Protein AF-A0A8J5CR09-F1 (afdb_monomer)

Structure (mmCIF, N/CA/C/O backbone):
data_AF-A0A8J5CR09-F1
#
_entry.id   AF-A0A8J5CR09-F1
#
loop_
_atom_site.group_PDB
_atom_site.id
_atom_site.type_symbol
_atom_site.label_atom_id
_atom_site.label_alt_id
_atom_site.label_comp_id
_atom_site.label_asym_id
_atom_site.label_entity_id
_atom_site.label_seq_id
_atom_site.pdbx_PDB_ins_code
_atom_site.Cartn_x
_atom_site.Cartn_y
_atom_site.Cartn_z
_atom_site.occupancy
_atom_site.B_iso_or_equiv
_atom_site.auth_seq_id
_atom_site.auth_comp_id
_atom_site.auth_asym_id
_atom_site.auth_atom_id
_atom_site.pdbx_PDB_model_num
ATOM 1 N N . MET A 1 1 ? 28.483 -16.531 -89.368 1.00 46.91 1 MET A N 1
ATOM 2 C CA . MET A 1 1 ? 29.499 -15.708 -88.679 1.00 46.91 1 MET A CA 1
ATOM 3 C C . MET A 1 1 ? 28.869 -14.340 -88.544 1.00 46.91 1 MET A C 1
ATOM 5 O O . MET A 1 1 ? 28.617 -13.750 -89.576 1.00 46.91 1 MET A O 1
ATOM 9 N N . GLU A 1 2 ? 28.406 -13.859 -87.399 1.00 41.91 2 GLU A N 1
ATOM 10 C CA . GLU A 1 2 ? 28.747 -14.076 -85.983 1.00 41.91 2 GLU A CA 1
ATOM 11 C C . GLU A 1 2 ? 27.409 -14.015 -85.209 1.00 41.91 2 GLU A C 1
ATOM 13 O O . GLU A 1 2 ? 26.598 -13.129 -85.440 1.00 41.91 2 GLU A O 1
ATOM 18 N N . SER A 1 3 ? 26.932 -15.078 -84.560 1.00 41.84 3 SER A N 1
ATOM 19 C CA . SER A 1 3 ? 27.201 -15.457 -83.165 1.00 41.84 3 SER A CA 1
ATOM 20 C C . SER A 1 3 ? 27.569 -14.308 -82.216 1.00 41.84 3 SER A C 1
ATOM 22 O O . SER A 1 3 ? 28.601 -13.675 -82.381 1.00 41.84 3 SER A O 1
ATOM 24 N N . VAL A 1 4 ? 26.747 -14.166 -81.170 1.00 51.69 4 VAL A N 1
ATOM 25 C CA . VAL A 1 4 ? 27.035 -13.561 -79.856 1.00 51.69 4 VAL A CA 1
ATOM 26 C C . VAL A 1 4 ? 27.604 -12.141 -79.815 1.00 51.69 4 VAL A C 1
ATOM 28 O O . VAL A 1 4 ? 28.794 -11.948 -79.609 1.00 51.69 4 VAL A O 1
ATOM 31 N N . MET A 1 5 ? 26.720 -11.140 -79.759 1.00 51.66 5 MET A N 1
ATOM 32 C CA . MET A 1 5 ? 26.963 -10.008 -78.859 1.00 51.66 5 MET A CA 1
ATOM 33 C C . MET A 1 5 ? 25.654 -9.328 -78.441 1.00 51.66 5 MET A C 1
ATOM 35 O O . MET A 1 5 ? 24.807 -9.014 -79.267 1.00 51.66 5 MET A O 1
ATOM 39 N N . ASN A 1 6 ? 25.518 -9.125 -77.131 1.00 48.75 6 ASN A N 1
ATOM 40 C CA . ASN A 1 6 ? 24.443 -8.435 -76.414 1.00 48.75 6 ASN A CA 1
ATOM 41 C C . ASN A 1 6 ? 23.076 -9.113 -76.278 1.00 48.75 6 ASN A C 1
ATOM 43 O O . ASN A 1 6 ? 22.054 -8.674 -76.798 1.00 48.75 6 ASN A O 1
ATOM 47 N N . LYS A 1 7 ? 23.034 -10.105 -75.382 1.00 50.53 7 LYS A N 1
ATOM 48 C CA . LYS A 1 7 ? 21.843 -10.352 -74.557 1.00 50.53 7 LYS A CA 1
ATOM 49 C C . LYS A 1 7 ? 22.222 -10.639 -73.100 1.00 50.53 7 LYS A C 1
ATOM 51 O O . LYS A 1 7 ? 21.835 -11.657 -72.541 1.00 50.53 7 LYS A O 1
ATOM 56 N N . PHE A 1 8 ? 23.008 -9.737 -72.508 1.00 47.47 8 PHE A N 1
ATOM 57 C CA . PHE A 1 8 ? 23.374 -9.756 -71.085 1.00 47.47 8 PHE A CA 1
ATOM 58 C C . PHE A 1 8 ? 23.242 -8.375 -70.413 1.00 47.47 8 PHE A C 1
ATOM 60 O O . PHE A 1 8 ? 23.971 -8.061 -69.486 1.00 47.47 8 PHE A O 1
ATOM 67 N N . GLU A 1 9 ? 22.262 -7.566 -70.821 1.00 51.50 9 GLU A N 1
ATOM 68 C CA . GLU A 1 9 ? 21.832 -6.374 -70.063 1.00 51.50 9 GLU A CA 1
ATOM 69 C C . GLU A 1 9 ? 20.399 -6.531 -69.550 1.00 51.50 9 GLU A C 1
ATOM 71 O O . GLU A 1 9 ? 19.535 -5.675 -69.694 1.00 51.50 9 GLU A O 1
ATOM 76 N N . HIS A 1 10 ? 20.112 -7.670 -68.928 1.00 51.50 10 HIS A N 1
ATOM 77 C CA . HIS A 1 10 ? 18.947 -7.770 -68.065 1.00 51.50 10 HIS A CA 1
ATOM 78 C C . HIS A 1 10 ? 19.328 -8.523 -66.803 1.00 51.50 10 HIS A C 1
ATOM 80 O O . HIS A 1 10 ? 19.404 -9.752 -66.820 1.00 51.50 10 HIS A O 1
ATOM 86 N N . ARG A 1 11 ? 19.476 -7.741 -65.718 1.00 50.91 11 ARG A N 1
ATOM 87 C CA . ARG A 1 11 ? 19.157 -8.067 -64.309 1.00 50.91 11 ARG A CA 1
ATOM 88 C C . ARG A 1 11 ? 20.295 -7.802 -63.304 1.00 50.91 11 ARG A C 1
ATOM 90 O O . ARG A 1 11 ? 20.520 -8.620 -62.421 1.00 50.91 11 ARG A O 1
ATOM 97 N N . LEU A 1 12 ? 20.953 -6.639 -63.387 1.00 54.25 12 LEU A N 1
ATOM 98 C CA . LEU A 1 12 ? 21.854 -6.128 -62.333 1.00 54.25 12 LEU A CA 1
ATOM 99 C C . LEU A 1 12 ? 21.623 -4.640 -61.978 1.00 54.25 12 LEU A C 1
ATOM 101 O O . LEU A 1 12 ? 22.525 -3.981 -61.489 1.00 54.25 12 LEU A O 1
ATOM 105 N N . GLU A 1 13 ? 20.407 -4.114 -62.150 1.00 50.19 13 GLU A N 1
ATOM 106 C CA . GLU A 1 13 ? 20.033 -2.748 -61.714 1.00 50.19 13 GLU A CA 1
ATOM 107 C C . GLU A 1 13 ? 18.845 -2.766 -60.741 1.00 50.19 13 GLU A C 1
ATOM 109 O O . GLU A 1 13 ? 17.884 -2.013 -60.859 1.00 50.19 13 GLU A O 1
ATOM 114 N N . LYS A 1 14 ? 18.844 -3.712 -59.796 1.00 54.53 14 LYS A N 1
ATOM 115 C CA . LYS A 1 14 ? 17.859 -3.710 -58.700 1.00 54.53 14 LYS A CA 1
ATOM 116 C C . LYS A 1 14 ? 18.403 -4.254 -57.385 1.00 54.53 14 LYS A C 1
ATOM 118 O O . LYS A 1 14 ? 17.672 -4.827 -56.585 1.00 54.53 14 LYS A O 1
ATOM 123 N N . CYS A 1 15 ? 19.691 -4.026 -57.164 1.00 52.34 15 CYS A N 1
ATOM 124 C CA . CYS A 1 15 ? 20.274 -4.023 -55.832 1.00 52.34 15 CYS A CA 1
ATOM 125 C C . CYS A 1 15 ? 20.723 -2.598 -55.493 1.00 52.34 15 CYS A C 1
ATOM 127 O O . CYS A 1 15 ? 21.811 -2.411 -54.960 1.00 52.34 15 CYS A O 1
ATOM 129 N N . ASP A 1 16 ? 19.875 -1.598 -55.756 1.00 52.25 16 ASP A N 1
ATOM 130 C CA . ASP A 1 16 ? 19.875 -0.390 -54.931 1.00 52.25 16 ASP A CA 1
ATOM 131 C C . ASP A 1 16 ? 19.401 -0.814 -53.540 1.00 52.25 16 ASP A C 1
ATOM 133 O O . ASP A 1 16 ? 18.260 -0.599 -53.128 1.00 52.25 16 ASP A O 1
ATOM 137 N N . VAL A 1 17 ? 20.287 -1.498 -52.817 1.00 57.81 17 VAL A N 1
ATOM 138 C CA . VAL A 1 17 ? 20.200 -1.646 -51.375 1.00 57.81 17 VAL A CA 1
ATOM 139 C C . VAL A 1 17 ? 20.512 -0.257 -50.835 1.00 57.81 17 VAL A C 1
ATOM 141 O O . VAL A 1 17 ? 21.603 0.021 -50.345 1.00 57.81 17 VAL A O 1
ATOM 144 N N . LEU A 1 18 ? 19.551 0.656 -50.985 1.00 57.34 18 LEU A N 1
ATOM 145 C CA . LEU A 1 18 ? 19.474 1.838 -50.158 1.00 57.34 18 LEU A CA 1
ATOM 146 C C . LEU A 1 18 ? 19.271 1.280 -48.756 1.00 57.34 18 LEU A C 1
ATOM 148 O O . LEU A 1 18 ? 18.148 0.947 -48.379 1.00 57.34 18 LEU A O 1
ATOM 152 N N . PHE A 1 19 ? 20.373 1.061 -48.034 1.00 57.41 19 PHE A N 1
ATOM 153 C CA . PHE A 1 19 ? 20.324 0.701 -46.628 1.00 57.41 19 PHE A CA 1
ATOM 154 C C . PHE A 1 19 ? 19.388 1.721 -45.980 1.00 57.41 19 PHE A C 1
ATOM 156 O O . PHE A 1 19 ? 19.705 2.915 -46.011 1.00 57.41 19 PHE A O 1
ATOM 163 N N . PRO A 1 20 ? 18.197 1.310 -45.502 1.00 68.12 20 PRO A N 1
ATOM 164 C CA . PRO A 1 20 ? 17.277 2.261 -44.917 1.00 68.12 20 PRO A CA 1
ATOM 165 C C . PRO A 1 20 ? 18.024 2.942 -43.780 1.00 68.12 20 PRO A C 1
ATOM 167 O O . PRO A 1 20 ? 18.641 2.263 -42.954 1.00 68.12 20 PRO A O 1
ATOM 170 N N . ALA A 1 21 ? 18.021 4.276 -43.790 1.00 79.94 21 ALA A N 1
ATOM 171 C CA . ALA A 1 21 ? 18.702 5.061 -42.773 1.00 79.94 21 ALA A CA 1
ATOM 172 C C . ALA A 1 21 ? 18.337 4.524 -41.382 1.00 79.94 21 ALA A C 1
ATOM 174 O O . ALA A 1 21 ? 17.181 4.168 -41.131 1.00 79.94 21 ALA A O 1
ATOM 175 N N . CYS A 1 22 ? 19.324 4.425 -40.491 1.00 89.06 22 CYS A N 1
ATOM 176 C CA . CYS A 1 22 ? 19.108 3.924 -39.141 1.00 89.06 22 CYS A CA 1
ATOM 177 C C . CYS A 1 22 ? 18.028 4.766 -38.447 1.00 89.06 22 CYS A C 1
ATOM 179 O O . CYS A 1 22 ? 18.185 5.967 -38.255 1.00 89.06 22 CYS A O 1
ATOM 181 N N . GLN A 1 23 ? 16.921 4.130 -38.067 1.00 93.31 23 GLN A N 1
ATOM 182 C CA . GLN A 1 23 ? 15.802 4.789 -37.387 1.00 93.31 23 GLN A CA 1
ATOM 183 C C . GLN A 1 23 ? 15.948 4.677 -35.865 1.00 93.31 23 GLN A C 1
ATOM 185 O O . GLN A 1 23 ? 14.991 4.323 -35.179 1.00 93.31 23 GLN A O 1
ATOM 190 N N . CYS A 1 24 ? 17.150 4.900 -35.343 1.00 95.62 24 CYS A N 1
ATOM 191 C CA . CYS A 1 24 ? 17.406 4.833 -33.908 1.00 95.62 24 CYS A CA 1
ATOM 192 C C . CYS A 1 24 ? 16.610 5.919 -33.179 1.00 95.62 24 CYS A C 1
ATOM 194 O O . CYS A 1 24 ? 16.605 7.077 -33.598 1.00 95.62 24 CYS A O 1
ATOM 196 N N . ASP A 1 25 ? 15.925 5.547 -32.104 1.00 97.00 25 ASP A N 1
ATOM 197 C CA . ASP A 1 25 ? 15.214 6.484 -31.248 1.00 97.00 25 ASP A CA 1
ATOM 198 C C . ASP A 1 25 ? 16.229 7.327 -30.463 1.00 97.00 25 ASP A C 1
ATOM 200 O O . ASP A 1 25 ? 17.093 6.778 -29.780 1.00 97.00 25 ASP A O 1
ATOM 204 N N . GLY A 1 26 ? 16.163 8.655 -30.571 1.00 95.94 26 GLY A N 1
ATOM 205 C CA . GLY A 1 26 ? 17.138 9.549 -29.933 1.00 95.94 26 GLY A CA 1
ATOM 206 C C . GLY A 1 26 ? 17.048 9.581 -28.403 1.00 95.94 26 GLY A C 1
ATOM 207 O O . GLY A 1 26 ? 18.021 9.927 -27.731 1.00 95.94 26 GLY A O 1
ATOM 208 N N . THR A 1 27 ? 15.904 9.199 -27.834 1.00 97.00 27 THR A N 1
ATOM 209 C CA . THR A 1 27 ? 15.723 9.097 -26.387 1.00 97.00 27 THR A CA 1
ATOM 210 C C . THR A 1 27 ? 16.368 7.819 -25.869 1.00 97.00 27 THR A C 1
ATOM 212 O O . THR A 1 27 ? 17.142 7.890 -24.913 1.00 97.00 27 THR A O 1
ATOM 215 N N . GLY A 1 28 ? 16.117 6.680 -26.516 1.00 96.81 28 GLY A N 1
ATOM 216 C CA . GLY A 1 28 ? 16.578 5.370 -26.052 1.00 96.81 28 GLY A CA 1
ATOM 217 C C . GLY A 1 28 ? 17.916 4.884 -26.619 1.00 96.81 28 GLY A C 1
ATOM 218 O O . GLY A 1 28 ? 18.511 3.968 -26.053 1.00 96.81 28 GLY A O 1
ATOM 219 N N . SER A 1 29 ? 18.429 5.488 -27.692 1.00 97.44 29 SER A N 1
ATOM 220 C CA . SER A 1 29 ? 19.711 5.117 -28.316 1.00 97.44 29 SER A CA 1
ATOM 221 C C . SER A 1 29 ? 20.848 6.035 -27.876 1.00 97.44 29 SER A C 1
ATOM 223 O O . SER A 1 29 ? 20.655 7.220 -27.610 1.00 97.44 29 SER A O 1
ATOM 225 N N . ARG A 1 30 ? 22.070 5.502 -27.835 1.00 96.31 30 ARG A N 1
ATOM 226 C CA . ARG A 1 30 ? 23.302 6.261 -27.563 1.00 96.31 30 ARG A CA 1
ATOM 227 C C . ARG A 1 30 ? 23.801 7.045 -28.773 1.00 96.31 30 ARG A C 1
ATOM 229 O O . ARG A 1 30 ? 24.481 8.053 -28.614 1.00 96.31 30 ARG A O 1
ATOM 236 N N . SER A 1 31 ? 23.473 6.581 -29.975 1.00 94.50 31 SER A N 1
ATOM 237 C CA . SER A 1 31 ? 23.788 7.254 -31.233 1.00 94.50 31 SER A CA 1
ATOM 238 C C . SER A 1 31 ? 22.725 6.950 -32.289 1.00 94.50 31 SER A C 1
ATOM 240 O O . SER A 1 31 ? 21.905 6.048 -32.120 1.00 94.50 31 SER A O 1
ATOM 242 N N . SER A 1 32 ? 22.755 7.685 -33.400 1.00 92.62 32 SER A N 1
ATOM 243 C CA . SER A 1 32 ? 21.934 7.407 -34.584 1.00 92.62 32 SER A CA 1
ATOM 244 C C . SER A 1 32 ? 22.556 6.366 -35.524 1.00 92.62 32 SER A C 1
ATOM 246 O O . SER A 1 32 ? 22.027 6.130 -36.608 1.00 92.62 32 SER A O 1
ATOM 248 N N . ILE A 1 33 ? 23.694 5.773 -35.150 1.00 92.50 33 ILE A N 1
ATOM 249 C CA . ILE A 1 33 ? 24.404 4.769 -35.944 1.00 92.50 33 ILE A CA 1
ATOM 250 C C . ILE A 1 33 ? 23.917 3.386 -35.511 1.00 92.50 33 ILE A C 1
ATOM 252 O O . ILE A 1 33 ? 23.832 3.084 -34.321 1.00 92.50 33 ILE A O 1
ATOM 256 N N . CYS A 1 34 ? 23.606 2.536 -36.484 1.00 93.00 34 CYS A N 1
ATOM 257 C CA . CYS A 1 34 ? 23.201 1.156 -36.264 1.00 93.00 34 CYS A CA 1
ATOM 258 C C . CYS A 1 34 ? 24.190 0.184 -36.914 1.00 93.00 34 CYS A C 1
ATOM 260 O O . CYS A 1 34 ? 24.892 0.530 -37.865 1.00 93.00 34 CYS A O 1
ATOM 262 N N . SER A 1 35 ? 24.252 -1.036 -36.381 1.00 92.81 35 SER A N 1
ATOM 263 C CA . SER A 1 35 ? 25.087 -2.116 -36.907 1.00 92.81 35 SER A CA 1
ATOM 264 C C . SER A 1 35 ? 24.810 -2.345 -38.393 1.00 92.81 35 SER A C 1
ATOM 266 O O . SER A 1 35 ? 23.656 -2.518 -38.793 1.00 92.81 35 SER A O 1
ATOM 268 N N . SER A 1 36 ? 25.872 -2.422 -39.198 1.00 86.69 36 SER A N 1
ATOM 269 C CA . SER A 1 36 ? 25.782 -2.757 -40.626 1.00 86.69 36 SER A CA 1
ATOM 270 C C . SER A 1 36 ? 25.169 -4.141 -40.859 1.00 86.69 36 SER A C 1
ATOM 272 O O . SER A 1 36 ? 24.528 -4.375 -41.882 1.00 86.69 36 SER A O 1
ATOM 274 N N . LEU A 1 37 ? 25.304 -5.041 -39.881 1.00 84.12 37 LEU A N 1
ATOM 275 C CA . LEU A 1 37 ? 24.640 -6.336 -39.852 1.00 84.12 37 LEU A CA 1
ATOM 276 C C . LEU A 1 37 ? 23.375 -6.252 -38.985 1.00 84.12 37 LEU A C 1
ATOM 278 O O . LEU A 1 37 ? 23.450 -6.026 -37.777 1.00 84.12 37 LEU A O 1
ATOM 282 N N . GLY A 1 38 ? 22.204 -6.419 -39.602 1.00 84.88 38 GLY A N 1
ATOM 283 C CA . GLY A 1 38 ? 20.906 -6.472 -38.912 1.00 84.88 38 GLY A CA 1
ATOM 284 C C . GLY A 1 38 ? 20.307 -5.121 -38.493 1.00 84.88 38 GLY A C 1
ATOM 285 O O . GLY A 1 38 ? 19.141 -5.077 -38.104 1.00 84.88 38 GLY A O 1
ATOM 286 N N . GLY A 1 39 ? 21.046 -4.009 -38.602 1.00 90.38 39 GLY A N 1
ATOM 287 C CA . GLY A 1 39 ? 20.508 -2.665 -38.369 1.00 90.38 39 GLY A CA 1
ATOM 288 C C . GLY A 1 39 ? 20.118 -2.381 -36.917 1.00 90.38 39 GLY A C 1
ATOM 289 O O . GLY A 1 39 ? 19.177 -1.618 -36.697 1.00 90.38 39 GLY A O 1
ATOM 290 N N . GLN A 1 40 ? 20.783 -3.020 -35.948 1.00 95.12 40 GLN A N 1
ATOM 291 C CA . GLN A 1 40 ? 20.567 -2.830 -34.508 1.00 95.12 40 GLN A CA 1
ATOM 292 C C . GLN A 1 40 ? 21.230 -1.536 -34.021 1.00 95.12 40 GLN A C 1
ATOM 294 O O . GLN A 1 40 ? 22.423 -1.335 -34.246 1.00 95.12 40 GLN A O 1
ATOM 299 N N . CYS A 1 41 ? 20.470 -0.679 -33.345 1.00 96.25 41 CYS A N 1
ATOM 300 C CA . CYS A 1 41 ? 20.976 0.532 -32.698 1.00 96.25 41 CYS A CA 1
ATOM 301 C C . CYS A 1 41 ? 21.666 0.215 -31.358 1.00 96.25 41 CYS A C 1
ATOM 303 O O . CYS A 1 41 ? 21.314 -0.762 -30.690 1.00 96.25 41 CYS A O 1
ATOM 305 N N . ASP A 1 42 ? 22.636 1.045 -30.961 1.00 96.44 42 ASP A N 1
ATOM 306 C CA . ASP A 1 42 ? 23.271 0.963 -29.638 1.00 96.44 42 ASP A CA 1
ATOM 307 C C . ASP A 1 42 ? 22.336 1.552 -28.573 1.00 96.44 42 ASP A C 1
ATOM 309 O O . ASP A 1 42 ? 22.163 2.773 -28.484 1.00 96.44 42 ASP A O 1
ATOM 313 N N . CYS A 1 43 ? 21.684 0.682 -27.804 1.00 97.81 43 CYS A N 1
ATOM 314 C CA . CYS A 1 43 ? 20.661 1.075 -26.843 1.00 97.81 43 CYS A CA 1
ATOM 315 C C . CYS A 1 43 ? 21.256 1.524 -25.508 1.00 97.81 43 CYS A C 1
ATOM 317 O O . CYS A 1 43 ? 22.284 1.030 -25.043 1.00 97.81 43 CYS A O 1
ATOM 319 N N . LYS A 1 44 ? 20.575 2.470 -24.858 1.00 97.94 44 LYS A N 1
ATOM 320 C CA . LYS A 1 44 ? 20.862 2.872 -23.480 1.00 97.94 44 LYS A CA 1
ATOM 321 C C . LYS A 1 44 ? 20.488 1.764 -22.494 1.00 97.94 44 LYS A C 1
ATOM 323 O O . LYS A 1 44 ? 19.885 0.751 -22.847 1.00 97.94 44 LYS A O 1
ATOM 328 N N . LEU A 1 45 ? 20.864 1.970 -21.232 1.00 98.06 45 LEU A N 1
ATOM 329 C CA . LEU A 1 45 ? 20.650 0.998 -20.167 1.00 98.06 45 LEU A CA 1
ATOM 330 C C . LEU A 1 45 ? 19.173 0.589 -20.090 1.00 98.06 45 LEU A C 1
ATOM 332 O O . LEU A 1 45 ? 18.290 1.443 -20.021 1.00 98.06 45 LEU A O 1
ATOM 336 N N . ASN A 1 46 ? 18.926 -0.724 -20.078 1.00 97.94 46 ASN A N 1
ATOM 337 C CA . ASN A 1 46 ? 17.591 -1.320 -19.986 1.00 97.94 46 ASN A CA 1
ATOM 338 C C . ASN A 1 46 ? 16.625 -0.949 -21.130 1.00 97.94 46 ASN A C 1
ATOM 340 O O . ASN A 1 46 ? 15.422 -1.161 -21.003 1.00 97.94 46 ASN A O 1
ATOM 344 N N . VAL A 1 47 ? 17.125 -0.422 -22.246 1.00 98.12 47 VAL A N 1
ATOM 345 C CA . VAL A 1 47 ? 16.340 -0.164 -23.458 1.00 98.12 47 VAL A CA 1
ATOM 346 C C . VAL A 1 47 ? 16.613 -1.272 -24.469 1.00 98.12 47 VAL A C 1
ATOM 348 O O . VAL A 1 47 ? 17.752 -1.709 -24.629 1.00 98.12 47 VAL A O 1
ATOM 351 N N . VAL A 1 48 ? 15.573 -1.740 -25.154 1.00 97.12 48 VAL A N 1
ATOM 352 C CA . VAL A 1 48 ? 15.657 -2.814 -26.151 1.00 97.12 48 VAL A CA 1
ATOM 353 C C . VAL A 1 48 ? 14.863 -2.466 -27.409 1.00 97.12 48 VAL A C 1
ATOM 355 O O . VAL A 1 48 ? 14.254 -1.403 -27.525 1.00 97.12 48 VAL A O 1
ATOM 358 N N . GLY A 1 49 ? 14.907 -3.377 -28.380 1.00 95.88 49 GLY A N 1
ATOM 359 C CA . GLY A 1 49 ? 14.337 -3.193 -29.706 1.00 95.88 49 GLY A CA 1
ATOM 360 C C . GLY A 1 49 ? 15.399 -2.780 -30.717 1.00 95.88 49 GLY A C 1
ATOM 361 O O . GLY A 1 49 ? 16.435 -2.207 -30.378 1.00 95.88 49 GLY A O 1
ATOM 362 N N . ARG A 1 50 ? 15.132 -3.050 -31.998 1.00 95.12 50 ARG A N 1
ATOM 363 C CA . ARG A 1 50 ? 16.065 -2.715 -33.085 1.00 95.12 50 ARG A CA 1
ATOM 364 C C . ARG A 1 50 ? 16.382 -1.219 -33.136 1.00 95.12 50 ARG A C 1
ATOM 366 O O . ARG A 1 50 ? 17.486 -0.833 -33.508 1.00 95.12 50 ARG A O 1
ATOM 373 N N . ARG A 1 51 ? 15.397 -0.402 -32.757 1.00 96.25 51 ARG A N 1
ATOM 374 C CA . ARG A 1 51 ? 15.435 1.063 -32.745 1.00 96.25 51 ARG A CA 1
ATOM 375 C C . ARG A 1 51 ? 15.661 1.654 -31.350 1.00 96.25 51 ARG A C 1
ATOM 377 O O . ARG A 1 51 ? 15.708 2.871 -31.248 1.00 96.25 51 ARG A O 1
ATOM 384 N N . CYS A 1 52 ? 15.799 0.825 -30.312 1.00 97.50 52 CYS A N 1
ATOM 385 C CA . CYS A 1 52 ? 15.878 1.253 -28.911 1.00 97.50 52 CYS A CA 1
ATOM 386 C C . CYS A 1 52 ? 14.683 2.117 -28.474 1.00 97.50 52 CYS A C 1
ATOM 388 O O . CYS A 1 52 ? 14.852 3.186 -27.898 1.00 97.50 52 CYS A O 1
ATOM 390 N N . ASP A 1 53 ? 13.475 1.669 -28.797 1.00 96.56 53 ASP A N 1
ATOM 391 C CA . ASP A 1 53 ? 12.227 2.428 -28.683 1.00 96.56 53 ASP A CA 1
ATOM 392 C C . ASP A 1 53 ? 11.355 2.018 -27.484 1.00 96.56 53 ASP A C 1
ATOM 394 O O . ASP A 1 53 ? 10.290 2.593 -27.272 1.00 96.56 53 ASP A O 1
ATOM 398 N N . HIS A 1 54 ? 11.780 1.031 -26.689 1.00 97.06 54 HIS A N 1
ATOM 399 C CA . HIS A 1 54 ? 11.030 0.585 -25.516 1.00 97.06 54 HIS A CA 1
ATOM 400 C C . HIS A 1 54 ? 11.916 -0.067 -24.451 1.00 97.06 54 HIS A C 1
ATOM 402 O O . HIS A 1 54 ? 13.062 -0.451 -24.688 1.00 97.06 54 HIS A O 1
ATOM 408 N N . CYS A 1 55 ? 11.370 -0.190 -23.245 1.00 98.12 55 CYS A N 1
ATOM 409 C CA . CYS A 1 55 ? 12.064 -0.791 -22.115 1.00 98.12 55 CYS A CA 1
ATOM 410 C C . CYS A 1 55 ? 12.178 -2.315 -22.237 1.00 98.12 55 CYS A C 1
ATOM 412 O O . CYS A 1 55 ? 11.268 -2.994 -22.720 1.00 98.12 55 CYS A O 1
ATOM 414 N N . ALA A 1 56 ? 13.286 -2.859 -21.731 1.00 97.94 56 ALA A N 1
ATOM 415 C CA . ALA A 1 56 ? 13.462 -4.291 -21.535 1.00 97.94 56 ALA A CA 1
ATOM 416 C C . ALA A 1 56 ? 12.372 -4.845 -20.597 1.00 97.94 56 ALA A C 1
ATOM 418 O O . ALA A 1 56 ? 11.925 -4.133 -19.688 1.00 97.94 56 ALA A O 1
ATOM 419 N N . PRO A 1 57 ? 11.966 -6.119 -20.739 1.00 96.81 57 PRO A N 1
ATOM 420 C CA . PRO A 1 57 ? 11.085 -6.756 -19.766 1.00 96.81 57 PRO A CA 1
ATOM 421 C C . PRO A 1 57 ? 11.646 -6.645 -18.337 1.00 96.81 57 PRO A C 1
ATOM 423 O O . PRO A 1 57 ? 12.832 -6.870 -18.112 1.00 96.81 57 PRO A O 1
ATOM 426 N N . GLY A 1 58 ? 10.795 -6.285 -17.372 1.00 97.38 58 GLY A N 1
ATOM 427 C CA . GLY A 1 58 ? 11.213 -6.044 -15.983 1.00 97.38 58 GLY A CA 1
ATOM 428 C C . GLY A 1 58 ? 11.809 -4.652 -15.731 1.00 97.38 58 GLY A C 1
ATOM 429 O O . GLY A 1 58 ? 12.413 -4.414 -14.680 1.00 97.38 58 GLY A O 1
ATOM 430 N N . THR A 1 59 ? 11.629 -3.722 -16.674 1.00 98.38 59 THR A N 1
ATOM 431 C CA . THR A 1 59 ? 12.064 -2.324 -16.562 1.00 98.38 59 THR A CA 1
ATOM 432 C C . THR A 1 59 ? 10.985 -1.366 -17.089 1.00 98.38 59 THR A C 1
ATOM 434 O O . THR A 1 59 ? 10.109 -1.773 -17.852 1.00 98.38 59 THR A O 1
ATOM 437 N N . TYR A 1 60 ? 11.007 -0.107 -16.649 1.00 98.31 60 TYR A N 1
ATOM 438 C CA . TYR A 1 60 ? 9.965 0.890 -16.905 1.00 98.31 60 TYR A CA 1
ATOM 439 C C . TYR A 1 60 ? 10.521 2.320 -16.971 1.00 98.31 60 TYR A C 1
ATOM 441 O O . TYR A 1 60 ? 11.671 2.575 -16.607 1.00 98.31 60 TYR A O 1
ATOM 449 N N . GLY A 1 61 ? 9.679 3.266 -17.390 1.00 97.38 61 GLY A N 1
ATOM 450 C CA . GLY A 1 61 ? 9.984 4.694 -17.375 1.00 97.38 61 GLY A CA 1
ATOM 451 C C . GLY A 1 61 ? 10.986 5.088 -18.456 1.00 97.38 61 GLY A C 1
ATOM 452 O O . GLY A 1 61 ? 12.037 5.639 -18.137 1.00 97.38 61 GLY A O 1
ATOM 453 N N . PHE A 1 62 ? 10.659 4.782 -19.716 1.00 98.00 62 PHE A N 1
ATOM 454 C CA . PHE A 1 62 ? 11.476 5.121 -20.882 1.00 98.00 62 PHE A CA 1
ATOM 455 C C . PHE A 1 62 ? 11.830 6.614 -20.902 1.00 98.00 62 PHE A C 1
ATOM 457 O O . PHE A 1 62 ? 10.947 7.473 -20.906 1.00 98.00 62 PHE A O 1
ATOM 464 N N . GLY A 1 63 ? 13.126 6.923 -20.907 1.00 96.25 63 GLY A N 1
ATOM 465 C CA . GLY A 1 63 ? 13.613 8.294 -20.846 1.00 96.25 63 GLY A CA 1
ATOM 466 C C . GLY A 1 63 ? 15.060 8.445 -21.319 1.00 96.25 63 GLY A C 1
ATOM 467 O O . GLY A 1 63 ? 15.685 7.478 -21.758 1.00 96.25 63 GLY A O 1
ATOM 468 N N . PRO A 1 64 ? 15.623 9.664 -21.232 1.00 95.44 64 PRO A N 1
ATOM 469 C CA . PRO A 1 64 ? 16.952 9.971 -21.764 1.00 95.44 64 PRO A CA 1
ATOM 470 C C . PRO A 1 64 ? 18.090 9.211 -21.069 1.00 95.44 64 PRO A C 1
ATOM 472 O O . PRO A 1 64 ? 19.138 9.029 -21.681 1.00 95.44 64 PRO A O 1
ATOM 475 N N . GLU A 1 65 ? 17.881 8.724 -19.847 1.00 95.44 65 GLU A N 1
ATOM 476 C CA . GLU A 1 65 ? 18.843 7.895 -19.102 1.00 95.44 65 GLU A CA 1
ATOM 477 C C . GLU A 1 65 ? 18.644 6.382 -19.338 1.00 95.44 65 GLU A C 1
ATOM 479 O O . GLU A 1 65 ? 19.323 5.554 -18.732 1.00 95.44 65 GLU A O 1
ATOM 484 N N . GLY A 1 66 ? 17.715 6.001 -20.221 1.00 96.69 66 GLY A N 1
ATOM 485 C CA . GLY A 1 66 ? 17.278 4.621 -20.420 1.00 96.69 66 GLY A CA 1
ATOM 486 C C . GLY A 1 66 ? 16.047 4.272 -19.580 1.00 96.69 66 GLY A C 1
ATOM 487 O O . GLY A 1 66 ? 15.188 5.125 -19.358 1.00 96.69 66 GLY A O 1
ATOM 488 N N . CYS A 1 67 ? 15.952 3.019 -19.129 1.00 98.25 67 CYS A N 1
ATOM 489 C CA . CYS A 1 67 ? 14.841 2.528 -18.304 1.00 98.25 67 CYS A CA 1
ATOM 490 C C . CYS A 1 67 ? 15.293 2.118 -16.894 1.00 98.25 67 CYS A C 1
ATOM 492 O O . CYS A 1 67 ? 16.425 1.683 -16.665 1.00 98.25 67 CYS A O 1
ATOM 494 N N . LYS A 1 68 ? 14.381 2.223 -15.925 1.00 97.88 68 LYS A N 1
ATOM 495 C CA . LYS A 1 68 ? 14.593 1.844 -14.520 1.00 97.88 68 LYS A CA 1
ATOM 496 C C . LYS A 1 68 ? 14.107 0.422 -14.271 1.00 97.88 68 LYS A C 1
ATOM 498 O O . LYS A 1 68 ? 13.107 0.003 -14.839 1.00 97.88 68 LYS A O 1
ATOM 503 N N . VAL A 1 69 ? 14.773 -0.323 -13.395 1.00 98.06 69 VAL A N 1
ATOM 504 C CA . VAL A 1 69 ? 14.321 -1.670 -13.001 1.00 98.06 69 VAL A CA 1
ATOM 505 C C . VAL A 1 69 ? 13.007 -1.606 -12.218 1.00 98.06 69 VAL A C 1
ATOM 507 O O . VAL A 1 69 ? 12.835 -0.716 -11.386 1.00 98.06 69 VAL A O 1
ATOM 510 N N . CYS A 1 70 ? 12.090 -2.552 -12.448 1.00 98.00 70 CYS A N 1
ATOM 511 C CA . CYS A 1 70 ? 10.812 -2.607 -11.727 1.00 98.00 70 CYS A CA 1
ATOM 512 C C . CYS A 1 70 ? 11.033 -2.712 -10.209 1.00 98.00 70 CYS A C 1
ATOM 514 O O . CYS A 1 70 ? 10.560 -1.862 -9.447 1.00 98.00 70 CYS A O 1
ATOM 516 N N . GLY A 1 71 ? 11.814 -3.717 -9.792 1.00 97.56 71 GLY A N 1
ATOM 517 C CA . GLY A 1 71 ? 12.106 -4.001 -8.388 1.00 97.56 71 GLY A CA 1
ATOM 518 C C . GLY A 1 71 ? 10.888 -4.530 -7.636 1.00 97.56 71 GLY A C 1
ATOM 519 O O . GLY A 1 71 ? 10.634 -4.088 -6.521 1.00 97.56 71 GLY A O 1
ATOM 520 N N . CYS A 1 72 ? 10.102 -5.411 -8.258 1.00 98.38 72 CYS A N 1
ATOM 521 C CA . CYS A 1 72 ? 8.939 -6.009 -7.613 1.00 98.38 72 CYS A CA 1
ATOM 522 C C . CYS A 1 72 ? 9.373 -6.949 -6.482 1.00 98.38 72 CYS A C 1
ATOM 524 O O . CYS A 1 72 ? 10.347 -7.693 -6.610 1.00 98.38 72 CYS A O 1
ATOM 526 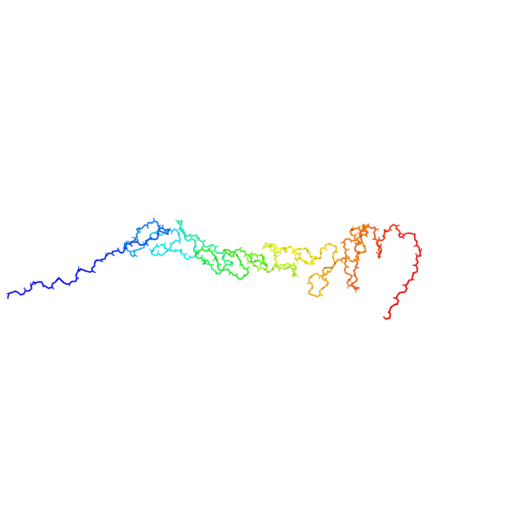N N . SER A 1 73 ? 8.627 -6.939 -5.380 1.00 98.06 73 SER A N 1
ATOM 527 C CA . SER A 1 73 ? 8.855 -7.804 -4.229 1.00 98.06 73 SER A CA 1
ATOM 528 C C . SER A 1 73 ? 8.719 -9.280 -4.620 1.00 98.06 73 SER A C 1
ATOM 530 O O . SER A 1 73 ? 7.661 -9.671 -5.117 1.00 98.06 73 SER A O 1
ATOM 532 N N . PRO A 1 74 ? 9.718 -10.138 -4.347 1.00 97.19 74 PRO A N 1
ATOM 533 C CA . PRO A 1 74 ? 9.653 -11.554 -4.716 1.00 97.19 74 PRO A CA 1
ATOM 534 C C . PRO A 1 74 ? 8.573 -12.324 -3.943 1.00 97.19 74 PRO A C 1
ATOM 536 O O . PRO A 1 74 ? 8.084 -13.346 -4.418 1.00 97.19 74 PRO A O 1
ATOM 539 N N . VAL A 1 75 ? 8.195 -11.837 -2.756 1.00 97.06 75 VAL A N 1
ATOM 540 C CA . VAL A 1 75 ? 7.167 -12.454 -1.902 1.00 97.06 75 VAL A CA 1
ATOM 541 C C . VAL A 1 75 ? 5.798 -11.804 -2.071 1.00 97.06 75 VAL A C 1
ATOM 543 O O . VAL A 1 75 ? 4.787 -12.468 -1.873 1.00 97.06 75 VAL A O 1
ATOM 546 N N . GLY A 1 76 ? 5.748 -10.526 -2.457 1.00 96.88 76 GLY A N 1
ATOM 547 C CA . GLY A 1 76 ? 4.500 -9.773 -2.556 1.00 96.88 76 GLY A CA 1
ATOM 548 C C . GLY A 1 76 ? 3.976 -9.565 -3.976 1.00 96.88 76 GLY A C 1
ATOM 549 O O . GLY A 1 76 ? 2.793 -9.276 -4.132 1.00 96.88 76 GLY A O 1
ATOM 550 N N . ALA A 1 77 ? 4.794 -9.750 -5.012 1.00 97.88 77 ALA A N 1
ATOM 551 C CA . ALA A 1 77 ? 4.369 -9.710 -6.410 1.00 97.88 77 ALA A CA 1
ATOM 552 C C . ALA A 1 77 ? 4.239 -11.120 -7.013 1.00 97.88 77 ALA A C 1
ATOM 554 O O . ALA A 1 77 ? 4.753 -12.109 -6.479 1.00 97.88 77 ALA A O 1
ATOM 555 N N . LEU A 1 78 ? 3.518 -11.221 -8.131 1.00 97.06 78 LEU A N 1
ATOM 556 C CA . LEU A 1 78 ? 3.417 -12.455 -8.916 1.00 97.06 78 LEU A CA 1
ATOM 557 C C . LEU A 1 78 ? 4.729 -12.773 -9.645 1.00 97.06 78 LEU A C 1
ATOM 559 O O . LEU A 1 78 ? 5.133 -13.932 -9.698 1.00 97.06 78 LEU A O 1
ATOM 563 N N . ASP A 1 79 ? 5.384 -11.740 -10.170 1.00 97.12 79 ASP A N 1
ATOM 564 C CA . ASP A 1 79 ? 6.647 -11.790 -10.903 1.00 97.12 79 ASP A CA 1
ATOM 565 C C . ASP A 1 79 ? 7.346 -10.411 -10.843 1.00 97.12 79 ASP A C 1
ATOM 567 O O . ASP A 1 79 ? 6.897 -9.504 -10.138 1.00 97.12 79 ASP A O 1
ATOM 571 N N . ASN A 1 80 ? 8.470 -10.255 -11.553 1.00 96.94 80 ASN A N 1
ATOM 572 C CA . ASN A 1 80 ? 9.204 -8.986 -11.646 1.00 96.94 80 ASN A CA 1
ATOM 573 C C . ASN A 1 80 ? 8.858 -8.170 -12.908 1.00 96.94 80 ASN A C 1
ATOM 575 O O . ASN A 1 80 ? 9.603 -7.262 -13.278 1.00 96.94 80 ASN A O 1
ATOM 579 N N . PHE A 1 81 ? 7.757 -8.489 -13.595 1.00 97.19 81 PHE A N 1
ATOM 580 C CA . PHE A 1 81 ? 7.247 -7.672 -14.689 1.00 97.19 81 PHE A CA 1
ATOM 581 C C . PHE A 1 81 ? 6.326 -6.585 -14.133 1.00 97.19 81 PHE A C 1
ATOM 583 O O . PHE A 1 81 ? 5.419 -6.833 -13.338 1.00 97.19 81 PHE A O 1
ATOM 590 N N . CYS A 1 82 ? 6.546 -5.357 -14.589 1.00 97.81 82 CYS A N 1
ATOM 591 C CA . CYS A 1 82 ? 5.730 -4.212 -14.229 1.00 97.81 82 CYS A CA 1
ATOM 592 C C . CYS A 1 82 ? 5.252 -3.473 -15.477 1.00 97.81 82 CYS A C 1
ATOM 594 O O . CYS A 1 82 ? 5.746 -3.697 -16.585 1.00 97.81 82 CYS A O 1
ATOM 596 N N . ASP A 1 83 ? 4.272 -2.599 -15.287 1.00 97.88 83 ASP A N 1
ATOM 597 C CA . ASP A 1 83 ? 3.827 -1.680 -16.324 1.00 97.88 83 ASP A CA 1
ATOM 598 C C . ASP A 1 83 ? 4.992 -0.795 -16.811 1.00 97.88 83 ASP A C 1
ATOM 600 O O . ASP A 1 83 ? 5.704 -0.192 -16.008 1.00 97.88 83 ASP A O 1
ATOM 604 N N . GLN A 1 84 ? 5.195 -0.710 -18.129 1.00 95.56 84 GLN A N 1
ATOM 605 C CA . GLN A 1 84 ? 6.381 -0.063 -18.707 1.00 95.56 84 GLN A CA 1
ATOM 606 C C . GLN A 1 84 ? 6.409 1.462 -18.523 1.00 95.56 84 GLN A C 1
ATOM 608 O O . GLN A 1 84 ? 7.469 2.067 -18.688 1.00 95.56 84 GLN A O 1
ATOM 613 N N . GLN A 1 85 ? 5.287 2.097 -18.173 1.00 94.81 85 GLN A N 1
ATOM 614 C CA . GLN A 1 85 ? 5.219 3.546 -17.963 1.00 94.81 85 GLN A CA 1
ATOM 615 C C . GLN A 1 85 ? 5.270 3.899 -16.476 1.00 94.81 85 GLN A C 1
ATOM 617 O O . GLN A 1 85 ? 6.124 4.671 -16.042 1.00 94.81 85 GLN A O 1
ATOM 622 N N . THR A 1 86 ? 4.380 3.306 -15.688 1.00 96.81 86 THR A N 1
ATOM 623 C CA . THR A 1 86 ? 4.193 3.600 -14.259 1.00 96.81 86 THR A CA 1
ATOM 624 C C . THR A 1 86 ? 5.140 2.808 -13.361 1.00 96.81 86 THR A C 1
ATOM 626 O O . THR A 1 86 ? 5.448 3.228 -12.244 1.00 96.81 86 THR A O 1
ATOM 629 N N . GLY A 1 87 ? 5.611 1.654 -13.832 1.00 97.69 87 GLY A N 1
ATOM 630 C CA . GLY A 1 87 ? 6.405 0.728 -13.038 1.00 97.69 87 GLY A CA 1
ATOM 631 C C . GLY A 1 87 ? 5.600 -0.065 -12.016 1.00 97.69 87 GLY A C 1
ATOM 632 O O . GLY A 1 87 ? 6.212 -0.627 -11.108 1.00 97.69 87 GLY A O 1
ATOM 633 N N . GLN A 1 88 ? 4.265 -0.086 -12.118 1.00 98.25 88 GLN A N 1
ATOM 634 C CA . GLN A 1 88 ? 3.390 -0.820 -11.205 1.00 98.25 88 GLN A CA 1
ATOM 635 C C . GLN A 1 88 ? 3.524 -2.333 -11.413 1.00 98.25 88 GLN A C 1
ATOM 637 O O . GLN A 1 88 ? 3.276 -2.851 -12.504 1.00 98.25 88 GLN A O 1
ATOM 642 N N . CYS A 1 89 ? 3.906 -3.042 -10.354 1.00 98.31 89 CYS A N 1
ATOM 643 C CA . CYS A 1 89 ? 4.000 -4.496 -10.323 1.00 98.31 89 CYS A CA 1
ATOM 644 C C . CYS A 1 89 ? 2.624 -5.153 -10.140 1.00 98.31 89 CYS A C 1
ATOM 646 O O . CYS A 1 89 ? 1.695 -4.559 -9.584 1.00 98.31 89 CYS A O 1
ATOM 648 N N . LYS A 1 90 ? 2.504 -6.413 -10.569 1.00 97.88 90 LYS A N 1
ATOM 649 C CA . LYS A 1 90 ? 1.306 -7.229 -10.334 1.00 97.88 90 LYS A CA 1
ATOM 650 C C . LYS A 1 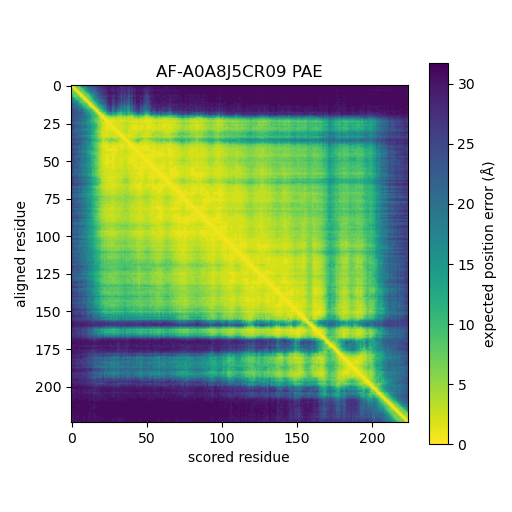90 ? 1.357 -7.838 -8.935 1.00 97.88 90 LYS A C 1
ATOM 652 O O . LYS A 1 90 ? 2.064 -8.821 -8.709 1.00 97.88 90 LYS A O 1
ATOM 657 N N . CYS A 1 91 ? 0.622 -7.243 -8.004 1.00 97.88 91 CYS A N 1
ATOM 658 C CA . CYS A 1 91 ? 0.624 -7.661 -6.606 1.00 97.88 91 CYS A CA 1
ATOM 659 C C . CYS A 1 91 ? -0.180 -8.943 -6.375 1.00 97.88 91 CYS A C 1
ATOM 661 O O . CYS A 1 91 ? -1.163 -9.222 -7.064 1.00 97.88 91 CYS A O 1
ATOM 663 N N . ARG A 1 92 ? 0.266 -9.737 -5.400 1.00 97.00 92 ARG A N 1
ATOM 664 C CA . ARG A 1 92 ? -0.501 -10.850 -4.836 1.00 97.00 92 ARG A CA 1
ATOM 665 C C . ARG A 1 92 ? -1.699 -10.308 -4.040 1.00 97.00 92 ARG A C 1
ATOM 667 O O . ARG A 1 92 ? -1.749 -9.118 -3.737 1.00 97.00 92 ARG A O 1
ATOM 674 N N . PRO A 1 93 ? -2.678 -11.160 -3.690 1.00 96.06 93 PRO A N 1
ATOM 675 C CA . PRO A 1 93 ? -3.765 -10.745 -2.811 1.00 96.06 93 PRO A CA 1
ATOM 676 C C . PRO A 1 93 ? -3.235 -10.132 -1.509 1.00 96.06 93 PRO A C 1
ATOM 678 O O . PRO A 1 93 ? -2.271 -10.641 -0.937 1.00 96.06 93 PRO A O 1
ATOM 681 N N . ASN A 1 94 ? -3.887 -9.067 -1.043 1.00 95.69 94 ASN A N 1
ATOM 682 C CA . ASN A 1 94 ? -3.589 -8.352 0.203 1.00 95.69 94 ASN A CA 1
ATOM 683 C C . ASN A 1 94 ? -2.255 -7.582 0.238 1.00 95.69 94 ASN A C 1
ATOM 685 O O . ASN A 1 94 ? -1.979 -6.929 1.243 1.00 95.69 94 ASN A O 1
ATOM 689 N N . THR A 1 95 ? -1.446 -7.591 -0.829 1.00 97.25 95 THR A N 1
ATOM 690 C CA . THR A 1 95 ? -0.242 -6.749 -0.946 1.00 97.25 95 THR A CA 1
ATOM 691 C C . THR A 1 95 ? -0.485 -5.556 -1.870 1.00 97.25 95 THR A C 1
ATOM 693 O O . THR A 1 95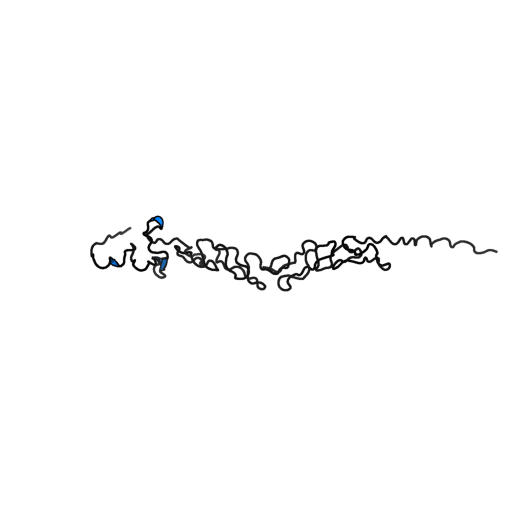 ? -1.332 -5.593 -2.766 1.00 97.25 95 THR A O 1
ATOM 696 N N . TYR A 1 96 ? 0.230 -4.457 -1.639 1.00 95.75 96 TYR A N 1
ATOM 697 C CA . TYR A 1 96 ? 0.072 -3.207 -2.381 1.00 95.75 96 TYR A CA 1
ATOM 698 C C . TYR A 1 96 ? 1.390 -2.431 -2.506 1.00 95.75 96 TYR A C 1
ATOM 700 O O . TYR A 1 96 ? 2.444 -2.858 -2.032 1.00 95.75 96 TYR A O 1
ATOM 708 N N . GLY A 1 97 ? 1.308 -1.292 -3.193 1.00 96.44 97 GLY A N 1
ATOM 709 C CA . GLY A 1 97 ? 2.427 -0.419 -3.512 1.00 96.44 97 GLY A CA 1
ATOM 710 C C . GLY A 1 97 ? 2.956 -0.694 -4.916 1.00 96.44 97 GLY A C 1
ATOM 711 O O . GLY A 1 97 ? 2.650 -1.719 -5.533 1.00 96.44 97 GLY A O 1
ATOM 712 N N . ARG A 1 98 ? 3.788 0.216 -5.434 1.00 97.50 98 ARG A N 1
ATOM 713 C CA . ARG A 1 98 ? 4.391 0.066 -6.771 1.00 97.50 98 ARG A CA 1
ATOM 714 C C . ARG A 1 98 ? 5.146 -1.257 -6.900 1.00 97.50 98 ARG A C 1
ATOM 716 O O . ARG A 1 98 ? 5.076 -1.902 -7.939 1.00 97.50 98 ARG A O 1
ATOM 723 N N . GLN A 1 99 ? 5.849 -1.644 -5.835 1.00 98.25 99 GLN A N 1
ATOM 724 C CA . GLN A 1 99 ? 6.683 -2.842 -5.766 1.00 98.25 99 GLN A CA 1
ATOM 725 C C . GLN A 1 99 ? 6.007 -4.016 -5.044 1.00 98.25 99 GLN A C 1
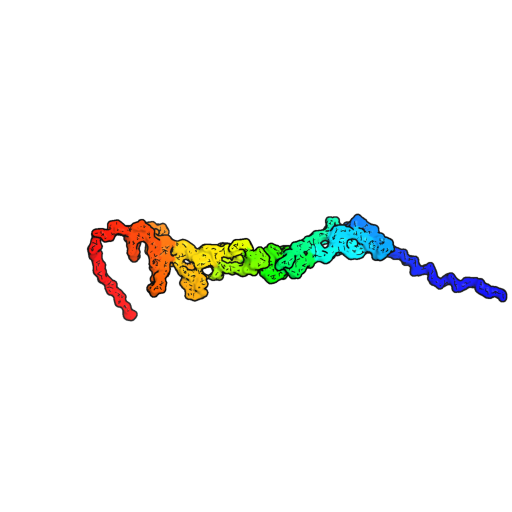ATOM 727 O O . GLN A 1 99 ? 6.631 -5.065 -4.909 1.00 98.25 99 GLN A O 1
ATOM 732 N N . CYS A 1 100 ? 4.753 -3.888 -4.597 1.00 98.00 100 CYS A N 1
ATOM 733 C CA . CYS A 1 100 ? 4.054 -4.929 -3.832 1.00 98.00 100 CYS A CA 1
ATOM 734 C C . CYS A 1 100 ? 4.796 -5.339 -2.545 1.00 98.00 100 CYS A C 1
ATOM 736 O O . CYS A 1 100 ? 4.874 -6.519 -2.205 1.00 98.00 100 CYS A O 1
ATOM 738 N N . ASN A 1 101 ? 5.422 -4.377 -1.873 1.00 97.00 101 ASN A N 1
ATOM 739 C CA . ASN A 1 101 ? 6.273 -4.565 -0.695 1.00 97.00 101 ASN A CA 1
ATOM 740 C C . ASN A 1 101 ? 5.586 -4.143 0.612 1.00 97.00 101 ASN A C 1
ATOM 742 O O . ASN A 1 101 ? 6.246 -4.029 1.640 1.00 97.00 101 ASN A O 1
ATOM 746 N N . GLU A 1 102 ? 4.280 -3.897 0.563 1.00 96.31 102 GLU A N 1
ATOM 747 C CA . GLU A 1 102 ? 3.481 -3.429 1.687 1.00 96.31 102 GLU A CA 1
ATOM 748 C C . GLU A 1 102 ? 2.131 -4.167 1.709 1.00 96.31 102 GLU A C 1
ATOM 750 O O . GLU A 1 102 ? 1.723 -4.754 0.702 1.00 96.31 102 GLU A O 1
ATOM 755 N N . CYS A 1 103 ? 1.424 -4.151 2.840 1.00 97.31 103 CYS A N 1
ATOM 756 C CA . CYS A 1 103 ? 0.078 -4.723 2.951 1.00 97.31 103 CYS A CA 1
ATOM 757 C C . CYS A 1 103 ? -0.995 -3.706 2.566 1.00 97.31 103 CYS A C 1
ATOM 759 O O . CYS A 1 103 ? -0.876 -2.536 2.913 1.00 97.31 103 CYS A O 1
ATOM 761 N N . GLN A 1 104 ? -2.028 -4.143 1.838 1.00 96.50 104 GLN A N 1
ATOM 762 C CA . GLN A 1 104 ? -3.159 -3.290 1.458 1.00 96.50 104 GLN A CA 1
ATOM 763 C C . GLN A 1 104 ? -3.766 -2.585 2.683 1.00 96.50 104 GLN A C 1
ATOM 765 O O . GLN A 1 104 ? -3.746 -3.157 3.773 1.00 96.50 104 GLN A O 1
ATOM 770 N N . PRO A 1 105 ? -4.362 -1.388 2.524 1.00 94.88 105 PRO A N 1
ATOM 771 C CA . PRO A 1 105 ? -5.125 -0.759 3.599 1.00 94.88 105 PRO A CA 1
ATOM 772 C C . PRO A 1 105 ? -6.141 -1.737 4.205 1.00 94.88 105 PRO A C 1
ATOM 774 O O . PRO A 1 105 ? -6.857 -2.423 3.473 1.00 94.88 105 PRO A O 1
ATOM 777 N N . GLY A 1 106 ? -6.168 -1.829 5.536 1.00 95.62 106 GLY A N 1
ATOM 778 C CA . GLY A 1 106 ? -6.949 -2.848 6.249 1.00 95.62 106 GLY A CA 1
ATOM 779 C C . GLY A 1 106 ? -6.208 -4.177 6.471 1.00 95.62 106 GLY A C 1
ATOM 780 O O . GLY A 1 106 ? -6.811 -5.129 6.972 1.00 95.62 106 GLY A O 1
ATOM 781 N N . PHE A 1 107 ? -4.915 -4.252 6.134 1.00 97.12 107 PHE A N 1
ATOM 782 C CA . PHE A 1 107 ? -4.033 -5.383 6.416 1.00 97.12 107 PHE A CA 1
ATOM 783 C C . PHE A 1 107 ? -2.694 -4.935 7.022 1.00 97.12 107 PHE A C 1
ATOM 785 O O . PHE A 1 107 ? -2.236 -3.817 6.798 1.00 97.12 107 PHE A O 1
ATOM 792 N N . TRP A 1 108 ? -2.037 -5.837 7.750 1.00 97.25 108 TRP A N 1
ATOM 793 C CA . TRP A 1 108 ? -0.764 -5.599 8.437 1.00 97.25 108 TRP A CA 1
ATOM 794 C C . TRP A 1 108 ? 0.143 -6.840 8.388 1.00 97.25 108 TRP A C 1
ATOM 796 O O . TRP A 1 108 ? -0.288 -7.897 7.927 1.00 97.25 108 TRP A O 1
ATOM 806 N N . ASN A 1 109 ? 1.386 -6.724 8.873 1.00 95.94 109 ASN A N 1
ATOM 807 C CA . ASN A 1 109 ? 2.346 -7.834 9.030 1.00 95.94 109 ASN A CA 1
ATOM 808 C C . ASN A 1 109 ? 2.976 -8.369 7.724 1.00 95.94 109 ASN A C 1
ATOM 810 O O . ASN A 1 109 ? 3.035 -9.578 7.479 1.00 95.94 109 ASN A O 1
ATOM 814 N N . PHE A 1 110 ? 3.474 -7.483 6.854 1.00 96.19 110 PHE A N 1
ATOM 815 C CA . PHE A 1 110 ? 4.190 -7.901 5.641 1.00 96.19 110 PHE A CA 1
ATOM 816 C C . PHE A 1 110 ? 5.404 -8.799 5.988 1.00 96.19 110 PHE A C 1
ATOM 818 O O . PHE A 1 110 ? 6.175 -8.449 6.882 1.00 96.19 110 PHE A O 1
ATOM 825 N N . PRO A 1 111 ? 5.635 -9.932 5.286 1.00 94.31 111 PRO A N 1
ATOM 826 C CA . PRO A 1 111 ? 5.000 -10.361 4.032 1.00 94.31 111 PRO A CA 1
ATOM 827 C C . PRO A 1 111 ? 3.711 -11.177 4.187 1.00 94.31 111 PRO A C 1
ATOM 829 O O . PRO A 1 111 ? 3.047 -11.456 3.191 1.00 94.31 111 PRO A O 1
ATOM 832 N N . ASN A 1 112 ? 3.342 -11.564 5.407 1.00 94.06 112 ASN A N 1
ATOM 833 C CA . ASN A 1 112 ? 2.160 -12.376 5.679 1.00 94.06 112 ASN A CA 1
ATOM 834 C C . ASN A 1 112 ? 0.968 -11.473 6.002 1.00 94.06 112 ASN A C 1
ATOM 836 O O . ASN A 1 112 ? 0.510 -11.440 7.138 1.00 94.06 112 ASN A O 1
ATOM 840 N N . CYS A 1 113 ? 0.483 -10.734 5.003 1.00 96.50 113 CYS A N 1
ATOM 841 C CA . CYS A 1 113 ? -0.553 -9.727 5.210 1.00 96.50 113 CYS A CA 1
ATOM 842 C C . CYS A 1 113 ? -1.834 -10.314 5.822 1.00 96.50 113 CYS A C 1
ATOM 844 O O . CYS A 1 113 ? -2.570 -11.064 5.174 1.00 96.50 113 CYS A O 1
ATOM 846 N N . GLN A 1 114 ? -2.101 -9.936 7.070 1.00 95.81 114 GLN A N 1
ATOM 847 C CA . GLN A 1 114 ? -3.259 -10.326 7.870 1.00 95.81 114 GLN A CA 1
ATOM 848 C C . GLN A 1 114 ? -4.255 -9.178 7.922 1.00 95.81 114 GLN A C 1
ATOM 850 O O . GLN A 1 114 ? -3.856 -8.020 7.971 1.00 95.81 114 GLN A O 1
ATOM 855 N N . ARG A 1 115 ? -5.555 -9.486 7.904 1.00 96.44 115 ARG A N 1
ATOM 856 C CA . ARG A 1 115 ? -6.598 -8.464 8.041 1.00 96.44 115 ARG A CA 1
ATOM 857 C C . ARG A 1 115 ? -6.476 -7.792 9.414 1.00 96.44 115 ARG A C 1
ATOM 859 O O . ARG A 1 115 ? -6.185 -8.466 10.400 1.00 96.44 115 ARG A O 1
ATOM 866 N N . CYS A 1 116 ? -6.718 -6.487 9.472 1.00 96.44 116 CYS A N 1
ATOM 867 C CA . CYS A 1 116 ? -6.860 -5.766 10.732 1.00 96.44 116 CYS A CA 1
ATOM 868 C C . CYS A 1 116 ? -7.998 -6.369 11.565 1.00 96.44 116 CYS A C 1
ATOM 870 O O . CYS A 1 116 ? -9.110 -6.563 11.071 1.00 96.44 116 CYS A O 1
ATOM 872 N N . GLU A 1 117 ? -7.729 -6.639 12.835 1.00 95.19 117 GLU A N 1
ATOM 873 C CA . GLU A 1 117 ? -8.720 -7.162 13.768 1.00 95.19 117 GLU A CA 1
ATOM 874 C C . GLU A 1 117 ? -9.184 -6.031 14.681 1.00 95.19 117 GLU A C 1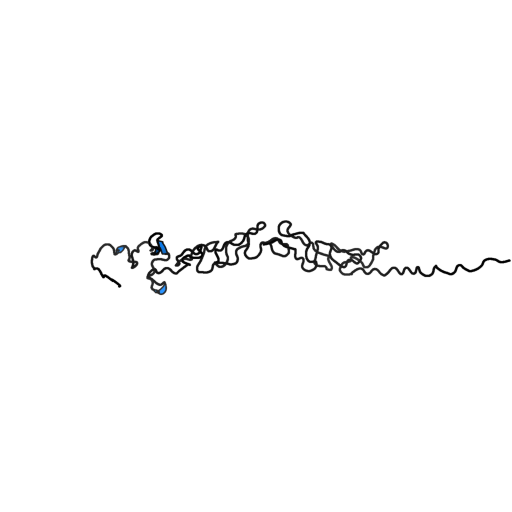
ATOM 876 O O . GLU A 1 117 ? -8.674 -5.868 15.779 1.00 95.19 117 GLU A O 1
ATOM 881 N N . CYS A 1 118 ? -10.116 -5.211 14.191 1.00 95.25 118 CYS A N 1
ATOM 882 C CA . CYS A 1 118 ? -10.633 -4.039 14.910 1.00 95.25 118 CYS A CA 1
ATOM 883 C C . CYS A 1 118 ? -12.060 -4.228 15.446 1.00 95.25 118 CYS A C 1
ATOM 885 O O . CYS A 1 118 ? -12.743 -3.245 15.720 1.00 95.25 118 CYS A O 1
ATOM 887 N N . HIS A 1 119 ? -12.554 -5.473 15.495 1.00 92.50 119 HIS A N 1
ATOM 888 C CA . HIS A 1 119 ? -13.910 -5.840 15.949 1.00 92.50 119 HIS A CA 1
ATOM 889 C C . HIS A 1 119 ? -15.054 -5.026 15.311 1.00 92.50 119 HIS A C 1
ATOM 891 O O . HIS A 1 119 ? -16.096 -4.833 15.916 1.00 92.50 119 HIS A O 1
ATOM 897 N N . GLY A 1 120 ? -14.869 -4.528 14.082 1.00 91.56 120 GLY A N 1
ATOM 898 C CA . GLY A 1 120 ? -15.848 -3.680 13.381 1.00 91.56 120 GLY A CA 1
ATOM 899 C C . GLY A 1 120 ? -15.784 -2.184 13.728 1.00 91.56 120 GLY A C 1
ATOM 900 O O . GLY A 1 120 ? -16.399 -1.362 13.046 1.00 91.56 120 GLY A O 1
ATOM 901 N N . HIS A 1 121 ? -14.972 -1.798 14.709 1.00 92.62 121 HIS A N 1
ATOM 902 C CA . HIS A 1 121 ? -14.876 -0.422 15.199 1.00 92.62 121 HIS A CA 1
ATOM 903 C C . HIS A 1 121 ? -13.792 0.416 14.512 1.00 92.62 121 HIS A C 1
ATOM 905 O O . HIS A 1 121 ? -13.681 1.604 14.790 1.00 92.62 121 HIS A O 1
ATOM 911 N N . ALA A 1 122 ? -13.037 -0.156 13.573 1.00 95.56 122 ALA A N 1
ATOM 912 C CA . ALA A 1 122 ? -12.171 0.577 12.651 1.00 95.56 122 ALA A CA 1
ATOM 913 C C . ALA A 1 122 ? -11.949 -0.234 11.365 1.00 95.56 122 ALA A C 1
ATOM 915 O O . ALA A 1 122 ? -11.974 -1.466 11.383 1.00 95.56 122 ALA A O 1
ATOM 916 N N . ASP A 1 123 ? -11.721 0.466 10.252 1.00 93.25 123 ASP A N 1
ATOM 917 C CA . ASP A 1 123 ? -11.553 -0.156 8.928 1.00 93.25 123 ASP A CA 1
ATOM 918 C C . ASP A 1 123 ? -10.069 -0.304 8.536 1.00 93.25 123 ASP A C 1
ATOM 920 O O . ASP A 1 123 ? -9.716 -1.093 7.658 1.00 93.25 123 ASP A O 1
ATOM 924 N N . THR A 1 124 ? -9.181 0.440 9.204 1.00 95.56 124 THR A N 1
ATOM 925 C CA . THR A 1 124 ? -7.736 0.463 8.947 1.00 95.56 124 THR A CA 1
ATOM 926 C C . THR A 1 124 ? -6.934 0.363 10.237 1.00 95.56 124 THR A C 1
ATOM 928 O O . THR A 1 124 ? -7.357 0.847 11.287 1.00 95.56 124 THR A O 1
ATOM 931 N N . CYS A 1 125 ? -5.741 -0.212 10.140 1.00 96.94 125 CYS A N 1
ATOM 932 C CA . CYS A 1 125 ? -4.792 -0.330 11.234 1.00 96.94 125 CYS A CA 1
ATOM 933 C C . CYS A 1 125 ? -3.372 -0.041 10.748 1.00 96.94 125 CYS A C 1
ATOM 935 O O . CYS A 1 125 ? -3.098 -0.033 9.545 1.00 96.94 125 CYS A O 1
ATOM 937 N N . ASP A 1 126 ? -2.478 0.178 11.702 1.00 96.69 126 ASP A N 1
ATOM 938 C CA . ASP A 1 126 ? -1.064 0.378 11.461 1.00 96.69 126 ASP A CA 1
ATOM 939 C C . ASP A 1 126 ? -0.463 -0.853 10.772 1.00 96.69 126 ASP A C 1
ATOM 941 O O . ASP A 1 126 ? -0.573 -1.984 11.251 1.00 96.69 126 ASP A O 1
ATOM 945 N N . SER A 1 127 ? 0.201 -0.623 9.642 1.00 94.50 127 SER A N 1
ATOM 946 C CA . SER A 1 127 ? 0.685 -1.693 8.759 1.00 94.50 127 SER A CA 1
ATOM 947 C C . SER A 1 127 ? 1.740 -2.620 9.388 1.00 94.50 127 SER A C 1
ATOM 949 O O . SER A 1 127 ? 1.933 -3.741 8.904 1.00 94.50 127 SER A O 1
ATOM 951 N N . TYR A 1 128 ? 2.402 -2.188 10.468 1.00 93.25 128 TYR A N 1
ATOM 952 C CA . TYR A 1 128 ? 3.458 -2.948 11.141 1.00 93.25 128 TYR A CA 1
ATOM 953 C C . TYR A 1 128 ? 2.967 -3.627 12.417 1.00 93.25 128 TYR A C 1
ATOM 955 O O . TYR A 1 128 ? 3.264 -4.796 12.648 1.00 93.25 128 TYR A O 1
ATOM 963 N N . THR A 1 129 ? 2.229 -2.898 13.249 1.00 95.69 129 THR A N 1
ATOM 964 C CA . THR A 1 129 ? 1.797 -3.352 14.577 1.00 95.69 129 THR A CA 1
ATOM 965 C C . THR A 1 129 ? 0.402 -3.965 14.581 1.00 95.69 129 THR A C 1
ATOM 967 O O . THR A 1 129 ? 0.070 -4.680 15.522 1.00 95.69 129 THR A O 1
ATOM 970 N N . GLY A 1 130 ? -0.422 -3.677 13.569 1.00 96.06 130 GLY A N 1
ATOM 971 C CA . GLY A 1 130 ? -1.832 -4.067 13.540 1.00 96.06 130 GLY A CA 1
ATOM 972 C C . GLY A 1 130 ? -2.734 -3.215 14.438 1.00 96.06 130 GLY A C 1
ATOM 973 O O . GLY A 1 130 ? -3.913 -3.527 14.580 1.00 96.06 130 GLY A O 1
ATOM 974 N N . THR A 1 131 ? -2.207 -2.139 15.034 1.00 97.62 131 THR A N 1
ATOM 975 C CA . THR A 1 131 ? -2.961 -1.242 15.923 1.00 97.62 131 THR A CA 1
ATOM 976 C C . THR A 1 131 ? -3.994 -0.449 15.132 1.00 97.62 131 THR A C 1
ATOM 978 O O . THR A 1 131 ? -3.642 0.293 14.219 1.00 97.62 131 THR A O 1
ATOM 981 N N . CYS A 1 132 ? -5.266 -0.584 15.477 1.00 97.44 132 CYS A N 1
ATOM 982 C CA . CYS A 1 132 ? -6.370 0.093 14.813 1.00 97.44 132 CYS A CA 1
ATOM 983 C C . CYS A 1 132 ? -6.263 1.615 14.938 1.00 97.44 132 CYS A C 1
ATOM 985 O O . CYS A 1 132 ? -5.934 2.155 15.997 1.00 97.44 132 CYS A O 1
ATOM 987 N N . HIS A 1 133 ? -6.546 2.307 13.838 1.00 96.81 133 HIS A N 1
ATOM 988 C CA . HIS A 1 133 ? -6.608 3.762 13.815 1.00 96.81 133 HIS A CA 1
ATOM 989 C C . HIS A 1 133 ? -8.027 4.224 14.136 1.00 96.81 133 HIS A C 1
ATOM 991 O O . HIS A 1 133 ? -8.981 3.653 13.616 1.00 96.81 133 HIS A O 1
ATOM 997 N N . GLU A 1 134 ? -8.142 5.268 14.962 1.00 94.31 134 GLU A N 1
ATOM 998 C CA . GLU A 1 134 ? -9.399 5.989 15.218 1.00 94.31 134 GLU A CA 1
ATOM 999 C C . GLU A 1 134 ? -10.578 5.065 15.574 1.00 94.31 134 GLU A C 1
ATOM 1001 O O . GLU A 1 134 ? -11.576 4.990 14.857 1.00 94.31 134 GLU A O 1
ATOM 1006 N N . CYS A 1 135 ? -10.459 4.350 16.698 1.00 95.75 135 CYS A N 1
ATOM 1007 C CA . CYS A 1 135 ? -11.534 3.498 17.204 1.00 95.75 135 CYS A CA 1
ATOM 1008 C C . CYS A 1 135 ? -12.872 4.259 17.311 1.00 95.75 135 CYS A C 1
ATOM 1010 O O . CYS A 1 135 ? -12.957 5.319 17.936 1.00 95.75 135 CYS A O 1
ATOM 1012 N N . ARG A 1 136 ? -13.921 3.703 16.694 1.00 94.75 136 ARG A N 1
ATOM 1013 C CA . ARG A 1 136 ? -15.298 4.223 16.695 1.00 94.75 136 ARG A CA 1
ATOM 1014 C C . ARG A 1 136 ? -16.093 3.685 17.889 1.00 94.75 136 ARG A C 1
ATOM 1016 O O . ARG A 1 136 ? -15.585 2.914 18.699 1.00 94.75 136 ARG A O 1
ATOM 1023 N N . ASP A 1 137 ? -17.350 4.107 18.010 1.00 93.56 137 ASP A N 1
ATOM 1024 C CA . ASP A 1 137 ? -18.329 3.553 18.960 1.00 93.56 137 ASP A CA 1
ATOM 1025 C C . ASP A 1 137 ? -17.891 3.599 20.432 1.00 93.56 137 ASP A C 1
ATOM 1027 O O . ASP A 1 137 ? -18.243 2.730 21.226 1.00 93.56 137 ASP A O 1
ATOM 1031 N N . ASN A 1 138 ? -17.131 4.637 20.804 1.00 93.19 138 ASN A N 1
ATOM 1032 C CA . ASN A 1 138 ? -16.587 4.822 22.152 1.00 93.19 138 ASN A CA 1
ATOM 1033 C C . ASN A 1 138 ? -15.735 3.626 22.608 1.00 93.19 138 ASN A C 1
ATOM 1035 O O . ASN A 1 138 ? -15.770 3.234 23.775 1.00 93.19 138 ASN A O 1
ATOM 1039 N N . THR A 1 139 ? -14.965 3.050 21.682 1.00 94.06 139 THR A N 1
ATOM 1040 C CA . THR A 1 139 ? -14.005 1.980 21.960 1.00 94.06 139 THR A CA 1
ATOM 1041 C C . THR A 1 139 ? -12.560 2.489 21.982 1.00 94.06 139 THR A C 1
ATOM 1043 O O . THR A 1 139 ? -12.228 3.563 21.490 1.00 94.06 139 THR A O 1
ATOM 1046 N N . THR A 1 140 ? -11.685 1.716 22.609 1.00 93.69 140 THR A N 1
ATOM 1047 C CA . THR A 1 140 ? -10.258 1.960 22.813 1.00 93.69 140 THR A CA 1
ATOM 1048 C C . THR A 1 140 ? -9.516 0.624 22.839 1.00 93.69 140 THR A C 1
ATOM 1050 O O . THR A 1 140 ? -10.131 -0.432 22.664 1.00 93.69 140 THR A O 1
ATOM 1053 N N . SER A 1 141 ? -8.209 0.663 23.115 1.00 94.12 141 SER A N 1
ATOM 1054 C CA . SER A 1 141 ? -7.207 -0.408 22.968 1.00 94.12 141 SER A CA 1
ATOM 1055 C C . SER A 1 141 ? -6.740 -0.628 21.526 1.00 94.12 141 SER A C 1
ATOM 1057 O O . SER A 1 141 ? -7.316 -0.097 20.581 1.00 94.12 141 SER A O 1
ATOM 1059 N N . ALA A 1 142 ? -5.674 -1.418 21.357 1.00 95.69 142 ALA A N 1
ATOM 1060 C CA . ALA A 1 142 ? -5.027 -1.616 20.061 1.00 95.69 142 ALA A CA 1
ATOM 1061 C C . ALA A 1 142 ? -5.937 -2.245 18.994 1.00 95.69 142 ALA A C 1
ATOM 1063 O O . ALA A 1 142 ? -5.705 -2.045 17.810 1.00 95.69 142 ALA A O 1
ATOM 1064 N N . ASN A 1 143 ? -6.965 -2.983 19.406 1.00 94.94 143 ASN A N 1
ATOM 1065 C CA . ASN A 1 143 ? -7.936 -3.634 18.532 1.00 94.94 143 ASN A CA 1
ATOM 1066 C C . ASN A 1 143 ? -9.365 -3.107 18.728 1.00 94.94 143 ASN A C 1
ATOM 1068 O O . ASN A 1 143 ? -10.312 -3.763 18.308 1.00 94.94 143 ASN A O 1
ATOM 1072 N N . CYS A 1 144 ? -9.542 -1.956 19.385 1.00 95.19 144 CYS A N 1
ATOM 1073 C CA . CYS A 1 144 ? -10.863 -1.389 19.676 1.00 95.19 144 CYS A CA 1
ATOM 1074 C C . CYS A 1 144 ? -11.783 -2.338 20.482 1.00 95.19 144 CYS A C 1
ATOM 1076 O O . CYS A 1 144 ? -13.002 -2.326 20.337 1.00 95.19 144 CYS A O 1
ATOM 1078 N N . ALA A 1 145 ? -11.203 -3.197 21.329 1.00 92.75 145 ALA A N 1
ATOM 1079 C CA . ALA A 1 145 ? -11.926 -4.234 22.070 1.00 92.75 145 ALA A CA 1
ATOM 1080 C C . ALA A 1 145 ? -12.463 -3.799 23.444 1.00 92.75 145 ALA A C 1
ATOM 1082 O O . ALA A 1 145 ? -13.085 -4.603 24.139 1.00 92.75 145 ALA A O 1
ATOM 1083 N N . VAL A 1 146 ? -12.176 -2.573 23.880 1.00 91.62 146 VAL A N 1
ATOM 1084 C CA . VAL A 1 146 ? -12.492 -2.079 25.229 1.00 91.62 146 VAL A CA 1
ATOM 1085 C C . VAL A 1 146 ? -13.266 -0.778 25.098 1.00 91.62 146 VAL A C 1
ATOM 1087 O O . VAL A 1 146 ? -12.978 -0.012 24.192 1.00 91.62 146 VAL A O 1
ATOM 1090 N N . CYS A 1 147 ? -14.225 -0.494 25.974 1.00 90.31 147 CYS A N 1
ATOM 1091 C CA . CYS A 1 147 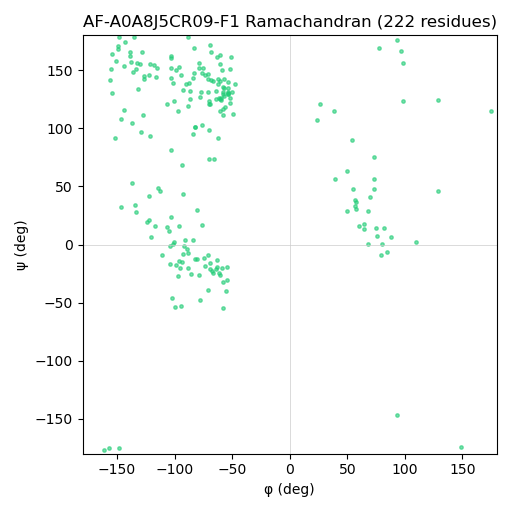? -14.866 0.821 25.988 1.00 90.31 147 CYS A CA 1
ATOM 1092 C C . CYS A 1 147 ? -13.907 1.899 26.516 1.00 90.31 147 CYS A C 1
ATOM 1094 O O . CYS A 1 147 ? -13.070 1.629 27.381 1.00 90.31 147 CYS A O 1
ATOM 1096 N N . VAL A 1 148 ? -14.016 3.120 25.993 1.00 90.75 148 VAL A N 1
ATOM 1097 C CA . VAL A 1 148 ? -13.339 4.291 26.570 1.00 90.75 148 VAL A CA 1
ATOM 1098 C C . VAL A 1 148 ? -13.811 4.519 28.011 1.00 90.75 148 VAL A C 1
ATOM 1100 O O . VAL A 1 148 ? -14.836 3.993 28.448 1.00 90.75 148 VAL A O 1
ATOM 1103 N N . GLU A 1 149 ? -13.054 5.310 28.762 1.00 85.31 149 GLU A N 1
ATOM 1104 C CA . GLU A 1 149 ? -13.422 5.692 30.125 1.00 85.31 149 GLU A CA 1
ATOM 1105 C C . GLU A 1 149 ? -14.801 6.379 30.168 1.00 85.31 149 GLU A C 1
ATOM 1107 O O . GLU A 1 149 ? -15.174 7.096 29.240 1.00 85.31 149 GLU A O 1
ATOM 1112 N N . GLY A 1 150 ? -15.587 6.109 31.214 1.00 83.00 150 GLY A N 1
ATOM 1113 C CA . GLY A 1 150 ? -16.979 6.555 31.321 1.00 83.00 150 GLY A CA 1
ATOM 1114 C C . GLY A 1 150 ? -18.005 5.711 30.552 1.00 83.00 150 GLY A C 1
ATOM 1115 O O . GLY A 1 150 ? -19.195 6.020 30.615 1.00 83.00 150 GLY A O 1
ATOM 1116 N N . PHE A 1 151 ? -17.594 4.643 29.856 1.00 88.12 151 PHE A N 1
ATOM 1117 C CA . PHE A 1 151 ? -18.494 3.737 29.132 1.00 88.12 151 PHE A CA 1
ATOM 1118 C C . PHE A 1 151 ? -18.360 2.282 29.607 1.00 88.12 151 PHE A C 1
ATOM 1120 O O . PHE A 1 151 ? -17.267 1.812 29.920 1.00 88.12 151 PHE A O 1
ATOM 1127 N N . TYR A 1 152 ? -19.472 1.541 29.605 1.00 85.88 152 TYR A N 1
ATOM 1128 C CA . TYR A 1 152 ? -19.523 0.101 29.883 1.00 85.88 152 TYR A CA 1
ATOM 1129 C C . TYR A 1 152 ? -20.119 -0.681 28.714 1.00 85.88 152 TYR A C 1
ATOM 1131 O O . TYR A 1 152 ? -20.912 -0.155 27.933 1.00 85.88 152 TYR A O 1
ATOM 1139 N N . GLY A 1 153 ? -19.766 -1.961 28.623 1.00 86.94 153 GLY A N 1
ATOM 1140 C CA . GLY A 1 153 ? -20.262 -2.867 27.591 1.00 86.94 153 GLY A CA 1
ATOM 1141 C C . GLY A 1 153 ? -19.239 -3.936 27.218 1.00 86.94 153 GLY A C 1
ATOM 1142 O O . GLY A 1 153 ? -18.173 -4.028 27.827 1.00 86.94 153 GLY A O 1
ATOM 1143 N N . ASP A 1 154 ? -19.571 -4.734 26.205 1.00 87.50 154 ASP A N 1
ATOM 1144 C CA . ASP A 1 154 ? -18.633 -5.633 25.525 1.00 87.50 154 ASP A CA 1
ATOM 1145 C C . ASP A 1 154 ? -18.731 -5.398 24.006 1.00 87.50 154 ASP A C 1
ATOM 1147 O O . ASP A 1 154 ? -19.634 -5.947 23.363 1.00 87.50 154 ASP A O 1
ATOM 1151 N N . PRO A 1 155 ? -17.833 -4.579 23.423 1.00 85.50 155 PRO A N 1
ATOM 1152 C CA . PRO A 1 155 ? -17.876 -4.220 22.004 1.00 85.50 155 PRO A CA 1
ATOM 1153 C C . PRO A 1 155 ? -17.505 -5.382 21.065 1.00 85.50 155 PRO A C 1
ATOM 1155 O O . PRO A 1 155 ? -17.693 -5.292 19.861 1.00 85.50 155 PRO A O 1
ATOM 1158 N N . ARG A 1 156 ? -17.009 -6.513 21.584 1.00 84.75 156 ARG A N 1
ATOM 1159 C CA . ARG A 1 156 ? -16.552 -7.646 20.754 1.00 84.75 156 ARG A CA 1
ATOM 1160 C C . ARG A 1 156 ? -17.686 -8.559 20.287 1.00 84.75 156 ARG A C 1
ATOM 1162 O O . ARG A 1 156 ? -17.462 -9.458 19.481 1.00 84.75 156 ARG A O 1
ATOM 1169 N N . LEU A 1 157 ? -18.877 -8.414 20.859 1.00 75.94 157 LEU A N 1
ATOM 1170 C CA . LEU A 1 157 ? -20.002 -9.311 20.623 1.00 75.94 157 LEU A CA 1
ATOM 1171 C C . LEU A 1 157 ? -20.967 -8.675 19.614 1.00 75.94 157 LEU A C 1
ATOM 1173 O O . LEU A 1 157 ? -21.526 -7.618 19.886 1.00 75.94 157 LEU A O 1
ATOM 1177 N N . GLU A 1 158 ? -21.249 -9.359 18.499 1.00 63.06 158 GLU A N 1
ATOM 1178 C CA . GLU A 1 158 ? -22.202 -8.895 17.464 1.00 63.06 158 GLU A CA 1
ATOM 1179 C C . GLU A 1 158 ? -23.632 -8.652 17.995 1.00 63.06 158 GLU A C 1
ATOM 1181 O O . GLU A 1 158 ? -24.406 -7.918 17.387 1.00 63.06 158 GLU A O 1
ATOM 1186 N N . VAL A 1 159 ? -23.990 -9.247 19.140 1.00 68.12 159 VAL A N 1
ATOM 1187 C CA . VAL A 1 159 ? -25.289 -9.078 19.831 1.00 68.12 159 VAL A CA 1
ATOM 1188 C C . VAL A 1 159 ? -25.087 -8.559 21.271 1.00 68.12 159 VAL A C 1
ATOM 1190 O O . VAL A 1 159 ? -25.915 -8.766 22.156 1.00 68.12 159 VAL A O 1
ATOM 1193 N N . GLY A 1 160 ? -23.936 -7.937 21.540 1.00 65.44 160 GLY A N 1
ATOM 1194 C CA . GLY A 1 160 ? -23.539 -7.452 22.859 1.00 65.44 160 GLY A CA 1
ATOM 1195 C C . GLY A 1 160 ? -24.100 -6.085 23.230 1.00 65.44 160 GLY A C 1
ATOM 1196 O O . GLY A 1 160 ? -24.624 -5.336 22.406 1.00 65.44 160 GLY A O 1
ATOM 1197 N N . ILE A 1 161 ? -23.939 -5.739 24.508 1.00 73.19 161 ILE A N 1
ATOM 1198 C CA . ILE A 1 161 ? -24.147 -4.376 24.994 1.00 73.19 161 ILE A CA 1
ATOM 1199 C C . ILE A 1 161 ? -22.997 -3.541 24.421 1.00 73.19 161 ILE A C 1
ATOM 1201 O O . ILE A 1 161 ? -21.889 -3.589 24.953 1.00 73.19 161 ILE A O 1
ATOM 1205 N N . ALA A 1 162 ? -23.252 -2.820 23.326 1.00 85.44 162 ALA A N 1
ATOM 1206 C CA . ALA A 1 162 ? -22.330 -1.818 22.791 1.00 85.44 162 ALA A CA 1
ATOM 1207 C C . ALA A 1 162 ? -21.900 -0.835 23.894 1.00 85.44 162 ALA A C 1
ATOM 1209 O O . ALA A 1 162 ? -22.584 -0.715 24.912 1.00 85.44 162 ALA A O 1
ATOM 1210 N N . CYS A 1 163 ? -20.797 -0.111 23.700 1.00 89.25 163 CYS A N 1
ATOM 1211 C CA . CYS A 1 163 ? -20.324 0.833 24.708 1.00 89.25 163 CYS A CA 1
ATOM 1212 C C . CYS A 1 163 ? -21.376 1.917 24.980 1.00 89.25 163 CYS A C 1
ATOM 1214 O O . CYS A 1 163 ? -21.706 2.732 24.115 1.00 89.25 163 CYS A O 1
ATOM 1216 N N . ARG A 1 164 ? -21.911 1.920 26.204 1.00 87.38 164 ARG A N 1
ATOM 1217 C CA . ARG A 1 164 ? -22.920 2.870 26.686 1.00 87.38 164 ARG A CA 1
ATOM 1218 C C . ARG A 1 164 ? -22.347 3.699 27.827 1.00 87.38 164 ARG A C 1
ATOM 1220 O O . ARG A 1 164 ? -21.587 3.155 28.624 1.00 87.38 164 ARG A O 1
ATOM 1227 N N . PRO A 1 165 ? -22.714 4.984 27.930 1.00 86.75 165 PRO A N 1
ATOM 1228 C CA . PRO A 1 165 ? -22.237 5.824 29.017 1.00 86.75 165 PRO A CA 1
ATOM 1229 C C . PRO A 1 165 ? -22.693 5.250 30.360 1.00 86.75 165 PRO A C 1
ATOM 1231 O O . PRO A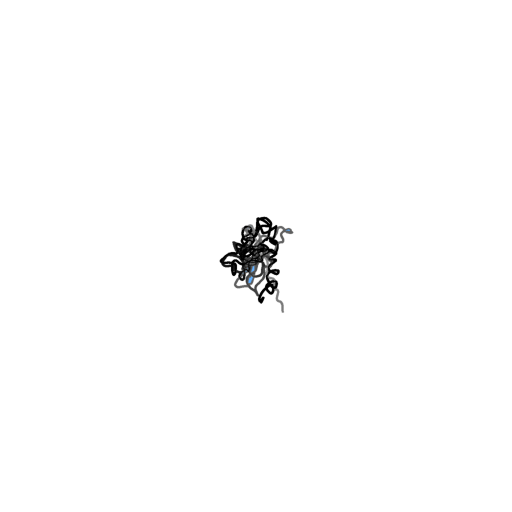 1 165 ? -23.815 4.745 30.484 1.00 86.75 165 PRO A O 1
ATOM 1234 N N . CYS A 1 166 ? -21.819 5.317 31.356 1.00 83.56 166 CYS A N 1
ATOM 1235 C CA . CYS A 1 166 ? -22.104 4.875 32.709 1.00 83.56 166 CYS A CA 1
ATOM 1236 C C . CYS A 1 166 ? -23.300 5.655 33.283 1.00 83.56 166 CYS A C 1
ATOM 1238 O O . CYS A 1 166 ? -23.246 6.882 33.343 1.00 83.56 166 CYS A O 1
ATOM 1240 N N . PRO A 1 167 ? -24.371 4.984 33.753 1.00 82.19 167 PRO A N 1
ATOM 1241 C CA . PRO A 1 167 ? -25.526 5.635 34.367 1.00 82.19 167 PRO A CA 1
ATOM 1242 C C . PRO A 1 167 ? -25.247 5.996 35.837 1.00 82.19 167 PRO A C 1
ATOM 1244 O O . PRO A 1 167 ? -26.153 5.975 36.668 1.00 82.19 167 PRO A O 1
ATOM 1247 N N . CYS A 1 168 ? -23.985 6.263 36.175 1.00 76.50 168 CYS A N 1
ATOM 1248 C CA . CYS A 1 168 ? -23.591 6.610 37.529 1.00 76.50 168 CYS A CA 1
ATOM 1249 C C . CYS A 1 168 ? -24.118 8.018 37.835 1.00 76.50 168 CYS A C 1
ATOM 1251 O O . CYS A 1 168 ? -23.966 8.915 37.003 1.00 76.50 168 CYS A O 1
ATOM 1253 N N . PRO A 1 169 ? -24.786 8.226 38.980 1.00 68.12 169 PRO A N 1
ATOM 1254 C CA . PRO A 1 169 ? -25.323 9.530 39.327 1.00 68.12 169 PRO A CA 1
ATOM 1255 C C . PRO A 1 169 ? -24.188 10.557 39.415 1.00 68.12 169 PRO A C 1
ATOM 1257 O O . PRO A 1 169 ? -23.220 10.356 40.140 1.00 68.12 169 PRO A O 1
ATOM 1260 N N . GLY A 1 170 ? -24.327 11.644 38.657 1.00 59.44 170 GLY A N 1
ATOM 1261 C CA . GLY A 1 170 ? -23.356 12.732 38.574 1.00 59.44 170 GLY A CA 1
ATOM 1262 C C . GLY A 1 170 ? -22.986 13.053 37.128 1.00 59.44 170 GLY A C 1
ATOM 1263 O O . GLY A 1 170 ? -22.557 12.193 36.370 1.00 59.44 170 GLY A O 1
ATOM 1264 N N . THR A 1 171 ? -23.160 14.307 36.725 1.00 51.44 171 THR A N 1
ATOM 1265 C CA . THR A 1 171 ? -22.570 14.846 35.491 1.00 51.44 171 THR A CA 1
ATOM 1266 C C . THR A 1 171 ? -21.269 15.568 35.834 1.00 51.44 171 THR A C 1
ATOM 1268 O O . THR A 1 171 ? -21.156 16.110 36.939 1.00 51.44 171 THR A O 1
ATOM 1271 N N . ASP A 1 172 ? -20.319 15.638 34.898 1.00 53.81 172 ASP A N 1
ATOM 1272 C CA . ASP A 1 172 ? -19.086 16.432 35.062 1.00 53.81 172 ASP A CA 1
ATOM 1273 C C . ASP A 1 172 ? -19.395 17.903 35.416 1.00 53.81 172 ASP A C 1
ATOM 1275 O O . ASP A 1 172 ? -18.681 18.522 36.202 1.00 53.81 172 ASP A O 1
ATOM 1279 N N . ASP A 1 173 ? -20.535 18.427 34.948 1.00 57.62 173 ASP A N 1
ATOM 1280 C CA . ASP A 1 173 ? -21.026 19.779 35.259 1.00 57.62 173 ASP A CA 1
ATOM 1281 C C . ASP A 1 173 ? -21.574 19.946 36.692 1.00 57.62 173 ASP A C 1
ATOM 1283 O O . ASP A 1 173 ? -21.720 21.068 37.177 1.00 57.62 173 ASP A O 1
ATOM 1287 N N . SER A 1 174 ? -21.912 18.850 37.378 1.00 57.38 174 SER A N 1
ATOM 1288 C CA . SER A 1 174 ? -22.527 18.874 38.715 1.00 57.38 174 SER A CA 1
ATOM 1289 C C . SER A 1 174 ? -21.531 18.704 39.865 1.00 57.38 174 SER A C 1
ATOM 1291 O O . SER A 1 174 ? -21.893 18.952 41.010 1.00 57.38 174 SER A O 1
ATOM 1293 N N . GLY A 1 175 ? -20.293 18.270 39.591 1.00 56.94 175 GLY A N 1
ATOM 1294 C CA . GLY A 1 175 ? -19.294 17.988 40.633 1.00 56.94 175 GLY A CA 1
ATOM 1295 C C . GLY A 1 175 ? -19.662 16.822 41.566 1.00 56.94 175 GLY A C 1
ATOM 1296 O O . GLY A 1 175 ? -19.113 16.719 42.662 1.00 56.94 175 GLY A O 1
ATOM 1297 N N . HIS A 1 176 ? -20.604 15.966 41.151 1.00 55.31 176 HIS A N 1
ATOM 1298 C CA . HIS A 1 176 ? -21.126 14.846 41.943 1.00 55.31 176 HIS A CA 1
ATOM 1299 C C . HIS A 1 176 ? -20.932 13.471 41.281 1.00 55.31 176 HIS A C 1
ATOM 1301 O O . HIS A 1 176 ? -21.437 12.478 41.797 1.00 55.31 176 HIS A O 1
ATOM 1307 N N . SER A 1 177 ? -20.208 13.397 40.156 1.00 59.12 177 SER A N 1
ATOM 1308 C CA . SER A 1 177 ? -19.793 12.115 39.576 1.00 59.12 177 SER A CA 1
ATOM 1309 C C . SER A 1 177 ? -18.540 11.626 40.297 1.00 59.12 177 SER A C 1
ATOM 1311 O O . SER A 1 177 ? -17.446 12.124 40.056 1.00 59.12 177 SER A O 1
ATOM 1313 N N . PHE A 1 178 ? -18.703 10.680 41.222 1.00 67.12 178 PHE A N 1
ATOM 1314 C CA . PHE A 1 178 ? -17.599 10.083 41.994 1.00 67.12 178 PHE A CA 1
ATOM 1315 C C . PHE A 1 178 ? -17.215 8.682 41.482 1.00 67.12 178 PHE A C 1
ATOM 1317 O O . PHE A 1 178 ? -16.697 7.858 42.238 1.00 67.12 178 PHE A O 1
ATOM 1324 N N . ALA A 1 179 ? -17.514 8.391 40.210 1.00 71.44 179 ALA A N 1
ATOM 1325 C CA . ALA A 1 179 ? -17.167 7.141 39.538 1.00 71.44 179 ALA A CA 1
ATOM 1326 C C . ALA A 1 179 ? -16.879 7.386 38.045 1.00 71.44 179 ALA A C 1
ATOM 1328 O O . ALA A 1 179 ? -17.796 7.602 37.256 1.00 71.44 179 ALA A O 1
ATOM 1329 N N . ALA A 1 180 ? -15.606 7.305 37.644 1.00 69.38 180 ALA A N 1
ATOM 1330 C CA . ALA A 1 180 ? -15.184 7.421 36.239 1.00 69.38 180 ALA A CA 1
ATOM 1331 C C . ALA A 1 180 ? -15.376 6.115 35.436 1.00 69.38 180 ALA A C 1
ATOM 1333 O O . ALA A 1 180 ? -15.262 6.084 34.208 1.00 69.38 180 ALA A O 1
ATOM 1334 N N . ARG A 1 181 ? -15.641 5.003 36.132 1.00 75.81 181 ARG A N 1
ATOM 1335 C CA . ARG A 1 181 ? -15.715 3.653 35.564 1.00 75.81 181 ARG A CA 1
ATOM 1336 C C . ARG A 1 181 ? -16.925 2.917 36.122 1.00 75.81 181 ARG A C 1
ATOM 1338 O O . ARG A 1 181 ? -17.318 3.105 37.272 1.00 75.81 181 ARG A O 1
ATOM 1345 N N . CYS A 1 182 ? -17.502 2.043 35.313 1.00 82.56 182 CYS A N 1
ATOM 1346 C CA . CYS A 1 182 ? -18.549 1.133 35.745 1.00 82.56 182 CYS A CA 1
ATOM 1347 C C . CYS A 1 182 ? -18.406 -0.213 35.026 1.00 82.56 182 CYS A C 1
ATOM 1349 O O . CYS A 1 182 ? -17.843 -0.294 33.933 1.00 82.56 182 CYS A O 1
ATOM 1351 N N . SER A 1 183 ? -18.890 -1.281 35.653 1.00 83.31 183 SER A N 1
ATOM 1352 C CA . SER A 1 183 ? -18.792 -2.649 35.145 1.00 83.31 183 SER A CA 1
ATOM 1353 C C . SER A 1 183 ? -20.150 -3.344 35.180 1.00 83.31 183 SER A C 1
ATOM 1355 O O . SER A 1 183 ? -21.039 -2.964 35.935 1.00 83.31 183 SER A O 1
ATOM 1357 N N . LEU A 1 184 ? -20.337 -4.352 34.330 1.00 81.44 184 LEU A N 1
ATOM 1358 C CA . LEU A 1 184 ? -21.542 -5.179 34.344 1.00 81.44 184 LEU A CA 1
ATOM 1359 C C . LEU A 1 184 ? -21.371 -6.330 35.331 1.00 81.44 184 LEU A C 1
ATOM 1361 O O . LEU A 1 184 ? -20.444 -7.132 35.193 1.00 81.44 184 LEU A O 1
ATOM 1365 N N . ASP A 1 185 ? -22.304 -6.464 36.270 1.00 81.44 185 ASP A N 1
ATOM 1366 C CA . ASP A 1 185 ? -22.370 -7.637 37.129 1.00 81.44 185 ASP A CA 1
ATOM 1367 C C . ASP A 1 185 ? -22.681 -8.882 36.269 1.00 81.44 185 ASP A C 1
ATOM 1369 O O . ASP A 1 185 ? -23.674 -8.918 35.530 1.00 81.44 185 ASP A O 1
ATOM 1373 N N . PRO A 1 186 ? -21.855 -9.944 36.326 1.00 78.25 186 PRO A N 1
ATOM 1374 C CA . PRO A 1 186 ? -22.025 -11.107 35.463 1.00 78.25 186 PRO A CA 1
ATOM 1375 C C . PRO A 1 186 ? -23.300 -11.910 35.761 1.00 78.25 186 PRO A C 1
ATOM 1377 O O . PRO A 1 186 ? -23.764 -12.630 34.869 1.00 78.25 186 PRO A O 1
ATOM 1380 N N . ARG A 1 187 ? -23.860 -11.797 36.972 1.00 82.94 187 ARG A N 1
ATOM 1381 C CA . ARG A 1 187 ? -25.035 -12.533 37.457 1.00 82.94 187 ARG A CA 1
ATOM 1382 C C . ARG A 1 187 ? -26.317 -11.738 37.264 1.00 82.94 187 ARG A C 1
ATOM 1384 O O . ARG A 1 187 ? -27.256 -12.278 36.687 1.00 82.94 187 ARG A O 1
ATOM 1391 N N . THR A 1 188 ? -26.361 -10.497 37.745 1.00 84.56 188 THR A N 1
ATOM 1392 C CA . THR A 1 188 ? -27.587 -9.681 37.711 1.00 84.56 188 THR A CA 1
ATOM 1393 C C . THR A 1 188 ? -27.730 -8.890 36.417 1.00 84.56 188 THR A C 1
ATOM 1395 O O . THR A 1 188 ? -28.845 -8.544 36.046 1.00 84.56 188 THR A O 1
ATOM 1398 N N . LYS A 1 189 ? -26.621 -8.685 35.687 1.00 80.12 189 LYS A N 1
ATOM 1399 C CA . LYS A 1 189 ? -26.521 -7.792 34.518 1.00 80.12 189 LYS A CA 1
ATOM 1400 C C . LYS A 1 189 ? -26.737 -6.316 34.851 1.00 80.12 189 LYS A C 1
ATOM 1402 O O . LYS A 1 189 ? -26.877 -5.510 33.934 1.00 80.12 189 LYS A O 1
ATOM 1407 N N . ASP A 1 190 ? -26.705 -5.966 36.133 1.00 81.00 190 ASP A N 1
ATOM 1408 C CA . ASP A 1 190 ? -26.755 -4.578 36.570 1.00 81.00 190 ASP A CA 1
ATOM 1409 C C . ASP A 1 190 ? -25.413 -3.891 36.328 1.00 81.00 190 ASP A C 1
ATOM 1411 O O . ASP A 1 190 ? -24.352 -4.520 36.336 1.00 81.00 190 ASP A O 1
ATOM 1415 N N . VAL A 1 191 ? -25.463 -2.580 36.121 1.00 82.81 191 VAL A N 1
ATOM 1416 C CA . VAL A 1 191 ? -24.266 -1.753 35.988 1.00 82.81 191 VAL A CA 1
ATOM 1417 C C . VAL A 1 191 ? -23.846 -1.288 37.374 1.00 82.81 191 VAL A C 1
ATOM 1419 O O . VAL A 1 191 ? -24.595 -0.594 38.057 1.00 82.81 191 VAL A O 1
ATOM 1422 N N . VAL A 1 192 ? -22.642 -1.664 37.781 1.00 84.31 192 VAL A N 1
ATOM 1423 C CA . VAL A 1 192 ? -22.055 -1.338 39.078 1.00 84.31 192 VAL A CA 1
ATOM 1424 C C . VAL A 1 192 ? -20.980 -0.276 38.878 1.00 84.31 192 VAL A C 1
ATOM 1426 O O . VAL A 1 192 ? -20.015 -0.485 38.144 1.00 84.31 192 VAL A O 1
ATOM 1429 N N . CYS A 1 193 ? -21.144 0.875 39.526 1.00 82.31 193 CYS A N 1
ATOM 1430 C CA . CYS A 1 193 ? -20.184 1.977 39.476 1.00 82.31 193 CYS A CA 1
ATOM 1431 C C . CYS A 1 193 ? -18.969 1.697 40.372 1.00 82.31 193 CYS A C 1
ATOM 1433 O O . CYS A 1 193 ? -19.116 1.356 41.548 1.00 82.31 193 CYS A O 1
ATOM 1435 N N . GLU A 1 194 ? -17.765 1.874 39.830 1.00 80.31 194 GLU A N 1
ATOM 1436 C CA . GLU A 1 194 ? -16.510 1.801 40.580 1.00 80.31 194 GLU A CA 1
ATOM 1437 C C . GLU A 1 194 ? -16.259 3.164 41.232 1.00 80.31 194 GLU A C 1
ATOM 1439 O O . GLU A 1 194 ? -15.757 4.095 40.602 1.00 80.31 194 GLU A O 1
ATOM 1444 N N . CYS A 1 195 ? -16.678 3.293 42.489 1.00 75.44 195 CYS A N 1
ATOM 1445 C CA . CYS A 1 195 ? -16.579 4.543 43.237 1.00 75.44 195 CYS A CA 1
ATOM 1446 C C . CYS A 1 195 ? -15.120 4.857 43.600 1.00 75.44 195 CYS A C 1
ATOM 1448 O O . CYS A 1 195 ? -14.359 3.958 43.974 1.00 75.44 195 CYS A O 1
ATOM 1450 N N . GLU A 1 196 ? -14.741 6.135 43.554 1.00 73.38 196 GLU A N 1
ATOM 1451 C CA . GLU A 1 196 ? -13.455 6.593 44.079 1.00 73.38 196 GLU A CA 1
ATOM 1452 C C . GLU A 1 196 ? -13.325 6.310 45.584 1.00 73.38 196 GLU A C 1
ATOM 1454 O O . GLU A 1 196 ? -14.308 6.190 46.325 1.00 73.38 196 GLU A O 1
ATOM 1459 N N . GLN A 1 197 ? -12.081 6.207 46.060 1.00 76.38 197 GLN A N 1
ATOM 1460 C CA . GLN A 1 197 ? -11.803 5.879 47.453 1.00 76.38 197 GLN A CA 1
ATOM 1461 C C . GLN A 1 197 ? -12.455 6.903 48.391 1.00 76.38 197 GLN A C 1
ATOM 1463 O O . GLN A 1 197 ? -12.092 8.076 48.400 1.00 76.38 197 GLN A O 1
ATOM 1468 N N . GLY A 1 198 ? -13.395 6.441 49.217 1.00 67.56 198 GLY A N 1
ATOM 1469 C CA . GLY A 1 198 ? -14.141 7.317 50.119 1.00 67.56 198 GLY A CA 1
ATOM 1470 C C . GLY A 1 198 ? -15.610 7.514 49.752 1.00 67.56 198 GLY A C 1
ATOM 1471 O O . GLY A 1 198 ? -16.272 8.216 50.503 1.00 67.56 198 GLY A O 1
ATOM 1472 N N . TYR A 1 199 ? -16.138 6.872 48.705 1.00 62.66 199 TYR A N 1
ATOM 1473 C CA . TYR A 1 199 ? -17.553 6.950 48.316 1.00 62.66 199 TYR A CA 1
ATOM 1474 C C . TYR A 1 199 ? -18.198 5.560 48.181 1.00 62.66 199 TYR A C 1
ATOM 1476 O O . TYR A 1 199 ? -17.554 4.624 47.712 1.00 62.66 199 TYR A O 1
ATOM 1484 N N . ALA A 1 200 ? -19.465 5.413 48.593 1.00 64.81 200 ALA A N 1
ATOM 1485 C CA . ALA A 1 200 ? -20.227 4.165 48.445 1.00 64.81 200 ALA A CA 1
ATOM 1486 C C . ALA A 1 200 ? -21.749 4.385 48.301 1.00 64.81 200 ALA A C 1
ATOM 1488 O O . ALA A 1 200 ? -22.299 5.386 48.765 1.00 64.81 200 ALA A O 1
ATOM 1489 N N . GLY A 1 201 ? -22.438 3.391 47.723 1.00 59.19 201 GLY A N 1
ATOM 1490 C CA . GLY A 1 201 ? -23.904 3.285 47.679 1.00 59.19 201 GLY A CA 1
ATOM 1491 C C . GLY A 1 201 ? -24.576 3.865 46.427 1.00 59.19 201 GLY A C 1
ATOM 1492 O O . GLY A 1 201 ? -23.930 4.465 45.577 1.00 59.19 201 GLY A O 1
ATOM 1493 N N . GLU A 1 202 ? -25.902 3.700 46.344 1.00 51.59 202 GLU A N 1
ATOM 1494 C CA . GLU A 1 202 ? -26.781 4.163 45.245 1.00 51.59 202 GLU A CA 1
ATOM 1495 C C . GLU A 1 202 ? -26.812 5.702 45.088 1.00 51.59 202 GLU A C 1
ATOM 1497 O O . GLU A 1 202 ? -27.237 6.221 44.062 1.00 51.59 202 GLU A O 1
ATOM 1502 N N . TRP A 1 203 ? -26.291 6.432 46.083 1.00 51.72 203 TRP A N 1
ATOM 1503 C CA . TRP A 1 203 ? -26.239 7.899 46.142 1.00 51.72 203 TRP A CA 1
ATOM 1504 C C . TRP A 1 203 ? -24.818 8.465 46.325 1.00 51.72 203 TRP A C 1
ATOM 1506 O O . TRP A 1 203 ? -24.691 9.601 46.773 1.00 51.72 203 TRP A O 1
ATOM 1516 N N . LEU A 1 204 ? -23.763 7.682 46.030 1.00 51.38 204 LEU A N 1
ATOM 1517 C CA . LEU A 1 204 ? -22.343 8.082 46.134 1.00 51.38 204 LEU A CA 1
ATOM 1518 C C . LEU A 1 204 ? -22.049 8.950 47.376 1.00 51.38 204 LEU A C 1
ATOM 1520 O O . LEU A 1 204 ? -21.570 10.079 47.280 1.00 51.38 204 LEU A O 1
ATOM 1524 N N . ALA A 1 205 ? -22.374 8.438 48.564 1.00 54.03 205 ALA A N 1
ATOM 1525 C CA . ALA A 1 205 ? -22.175 9.175 49.806 1.00 54.03 205 ALA A CA 1
ATOM 1526 C C . ALA A 1 205 ? -20.730 9.002 50.317 1.00 54.03 205 ALA A C 1
ATOM 1528 O O . ALA A 1 205 ? -20.189 7.894 50.227 1.00 54.03 205 ALA A O 1
ATOM 1529 N N . PRO A 1 206 ? -20.110 10.045 50.906 1.00 51.09 206 PRO A N 1
ATOM 1530 C CA . PRO A 1 206 ? -18.835 9.918 51.601 1.00 51.09 206 PRO A CA 1
ATOM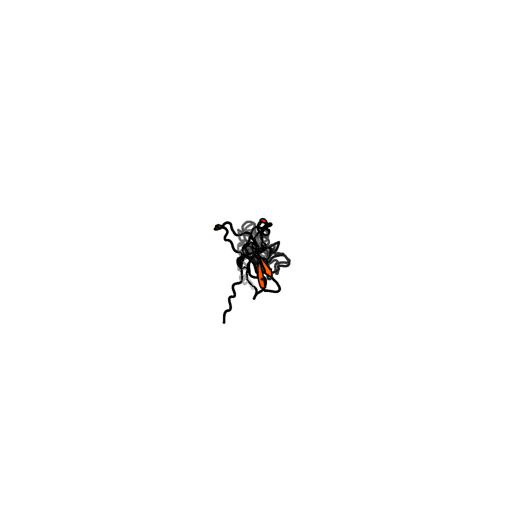 1531 C C . PRO A 1 206 ? -18.877 8.811 52.668 1.00 51.09 206 PRO A C 1
ATOM 1533 O O . PRO A 1 206 ? -19.747 8.809 53.541 1.00 51.09 206 PRO A O 1
ATOM 1536 N N . HIS A 1 207 ? -17.892 7.912 52.669 1.00 45.34 207 HIS A N 1
ATOM 1537 C CA . HIS A 1 207 ? -17.688 6.844 53.657 1.00 45.34 207 HIS A CA 1
ATOM 1538 C C . HIS A 1 207 ? -17.625 7.365 55.104 1.00 45.34 207 HIS A C 1
ATOM 1540 O O . HIS A 1 207 ? -17.838 6.614 56.056 1.00 45.34 207 HIS A O 1
ATOM 1546 N N . THR A 1 208 ? -17.360 8.658 55.297 1.00 45.47 208 THR A N 1
ATOM 1547 C CA . THR A 1 208 ? -17.349 9.307 56.613 1.00 45.47 208 THR A CA 1
ATOM 1548 C C . THR A 1 208 ? -18.744 9.535 57.203 1.00 45.47 208 THR A C 1
ATOM 1550 O O . THR A 1 208 ? -18.843 9.809 58.396 1.00 45.47 208 THR A O 1
ATOM 1553 N N . LEU A 1 209 ? -19.826 9.371 56.430 1.00 45.47 209 LEU A N 1
ATOM 1554 C CA . LEU A 1 209 ? -21.203 9.535 56.918 1.00 45.47 209 LEU A CA 1
ATOM 1555 C C . LEU A 1 209 ? -21.856 8.233 57.407 1.00 45.47 209 LEU A C 1
ATOM 1557 O O . LEU A 1 209 ? -22.897 8.281 58.058 1.00 45.47 209 LEU A O 1
ATOM 1561 N N . THR A 1 210 ? -21.231 7.067 57.209 1.00 43.81 210 THR A N 1
ATOM 1562 C CA . THR A 1 210 ? -21.794 5.775 57.653 1.00 43.81 210 THR A CA 1
ATOM 1563 C C . THR A 1 210 ? -21.679 5.477 59.156 1.00 43.81 210 THR A C 1
ATOM 1565 O O . THR A 1 210 ? -21.881 4.333 59.554 1.00 43.81 210 THR A O 1
ATOM 1568 N N . GLN A 1 211 ? -21.409 6.464 60.023 1.00 39.34 211 GLN A N 1
ATOM 1569 C CA . GLN A 1 211 ? -21.419 6.231 61.479 1.00 39.34 211 GLN A CA 1
ATOM 1570 C C . GLN A 1 211 ? -22.533 6.881 62.292 1.00 39.34 211 GLN A C 1
ATOM 1572 O O . GLN A 1 211 ? -22.716 6.458 63.426 1.00 39.34 211 GLN A O 1
ATOM 1577 N N . HIS A 1 212 ? -23.365 7.777 61.764 1.00 37.25 212 HIS A N 1
ATOM 1578 C CA . HIS A 1 212 ? -24.517 8.245 62.541 1.00 37.25 212 HIS A CA 1
ATOM 1579 C C . HIS A 1 212 ? -25.666 8.678 61.636 1.00 37.25 212 HIS A C 1
ATOM 1581 O O . HIS A 1 212 ? -25.729 9.830 61.232 1.00 37.25 212 HIS A O 1
ATOM 1587 N N . THR A 1 213 ? -26.580 7.758 61.329 1.00 31.78 213 THR A N 1
ATOM 1588 C CA . THR A 1 213 ? -28.038 7.933 61.494 1.00 31.78 213 THR A CA 1
ATOM 1589 C C . THR A 1 213 ? -28.776 6.719 60.924 1.00 31.78 213 THR A C 1
ATOM 1591 O O . THR A 1 213 ? -28.746 6.421 59.736 1.00 31.78 213 THR A O 1
ATOM 1594 N N . GLN A 1 214 ? -29.445 5.989 61.816 1.00 44.50 214 GLN A N 1
ATOM 1595 C CA . GLN A 1 214 ? -30.657 5.255 61.466 1.00 44.50 214 GLN A CA 1
ATOM 1596 C C . GLN A 1 214 ? -31.746 6.256 61.038 1.00 44.50 214 GLN A C 1
ATOM 1598 O O . GLN A 1 214 ? -31.709 7.407 61.474 1.00 44.50 214 GLN A O 1
ATOM 1603 N N . LEU A 1 215 ? -32.755 5.730 60.321 1.00 34.91 215 LEU A N 1
ATOM 1604 C CA . LEU A 1 215 ? -33.998 6.337 59.796 1.00 34.91 215 LEU A CA 1
ATOM 1605 C C . LEU A 1 215 ? -33.849 6.720 58.304 1.00 34.91 215 LEU A C 1
ATOM 1607 O O . LEU A 1 215 ? -32.947 7.458 57.955 1.00 34.91 215 LEU A O 1
ATOM 1611 N N . ALA A 1 216 ? -34.666 6.259 57.353 1.00 30.83 216 ALA A N 1
ATOM 1612 C CA . ALA A 1 216 ? -36.056 5.837 57.445 1.00 30.83 216 ALA A CA 1
ATOM 1613 C C . ALA A 1 216 ? -36.460 4.858 56.317 1.00 30.83 216 ALA A C 1
ATOM 1615 O O . ALA A 1 216 ? -36.077 5.012 55.166 1.00 30.83 216 ALA A O 1
ATOM 1616 N N . HIS A 1 217 ? -37.274 3.877 56.710 1.00 31.30 217 HIS A N 1
ATOM 1617 C CA . HIS A 1 217 ? -38.466 3.353 56.029 1.00 31.30 217 HIS A CA 1
ATOM 1618 C C . HIS A 1 217 ? -38.512 3.205 54.494 1.00 31.30 217 HIS A C 1
ATOM 1620 O O . HIS A 1 217 ? -38.656 4.164 53.746 1.00 31.30 217 HIS A O 1
ATOM 1626 N N . SER A 1 218 ? -38.606 1.937 54.080 1.00 39.97 218 SER A N 1
ATOM 1627 C CA . SER A 1 218 ? -39.716 1.377 53.288 1.00 39.97 218 SER A CA 1
ATOM 1628 C C . SER A 1 218 ? -40.556 2.353 52.449 1.00 39.97 218 SER A C 1
ATOM 1630 O O . SER A 1 218 ? -41.470 2.984 52.978 1.00 39.97 218 SER A O 1
ATOM 1632 N N . TYR A 1 219 ? -40.376 2.314 51.127 1.00 31.77 219 TYR A N 1
ATOM 1633 C CA . TYR A 1 219 ? -41.480 2.490 50.185 1.00 31.77 219 TYR A CA 1
ATOM 1634 C C . TYR A 1 219 ? -41.494 1.334 49.188 1.00 31.77 219 TYR A C 1
ATOM 1636 O O . TYR A 1 219 ? -40.605 1.164 48.360 1.00 31.77 219 TYR A O 1
ATOM 1644 N N . LEU A 1 220 ? -42.538 0.520 49.337 1.00 36.88 220 LEU A N 1
ATOM 1645 C CA . LEU A 1 220 ? -43.070 -0.363 48.314 1.00 36.88 220 LEU A CA 1
ATOM 1646 C C . LEU A 1 220 ? -43.359 0.463 47.053 1.00 36.88 220 LEU A C 1
ATOM 1648 O O . LEU A 1 220 ? -44.099 1.440 47.134 1.00 36.88 220 LEU A O 1
ATOM 1652 N N . TYR A 1 221 ? -42.872 0.015 45.899 1.00 32.44 221 TYR A N 1
ATOM 1653 C CA . TYR A 1 221 ? -43.592 0.204 44.644 1.00 32.44 221 TYR A CA 1
ATOM 1654 C C . TYR A 1 221 ? -43.853 -1.167 44.031 1.00 32.44 221 TYR A C 1
ATOM 1656 O O . TYR A 1 221 ? -43.033 -1.763 43.342 1.00 32.44 221 TYR A O 1
ATOM 1664 N N . THR A 1 222 ? -45.037 -1.674 44.358 1.00 33.78 222 THR A N 1
ATOM 1665 C CA . THR A 1 222 ? -45.798 -2.575 43.501 1.00 33.78 222 THR A CA 1
ATOM 1666 C C . THR A 1 222 ? -46.059 -1.882 42.168 1.00 33.78 222 THR A C 1
ATOM 1668 O O . THR A 1 222 ? -46.534 -0.747 42.174 1.00 33.78 222 THR A O 1
ATOM 1671 N N . HIS A 1 223 ? -45.876 -2.578 41.052 1.00 35.25 223 HIS A N 1
ATOM 1672 C CA . HIS A 1 223 ? -46.674 -2.306 39.863 1.00 35.25 223 HIS A CA 1
ATOM 1673 C C . HIS A 1 223 ? -47.222 -3.613 39.291 1.00 35.25 223 HIS A C 1
ATOM 1675 O O . HIS A 1 223 ? -46.523 -4.625 39.250 1.00 35.25 223 HIS A O 1
ATOM 1681 N N . SER A 1 224 ? -48.520 -3.538 38.979 1.00 35.12 224 SER A N 1
ATOM 1682 C CA . SER A 1 224 ? -49.362 -4.496 38.259 1.00 35.12 224 SER A CA 1
ATOM 1683 C C . SER A 1 224 ? -48.766 -5.009 36.958 1.00 35.12 224 SER A C 1
ATOM 1685 O O . SER A 1 224 ? -47.990 -4.257 36.331 1.00 35.12 224 SER A O 1
#

InterPro domains:
  IPR002049 Laminin-type EGF domain [PF00053] (22-67)
  IPR002049 Laminin-type EGF domain [PF00053] (70-113)
  IPR002049 Laminin-type EGF domain [PS01248] (89-118)
  IPR002049 Laminin-type EGF domain [PS50027] (22-69)
  IPR002049 Laminin-type EGF domain [PS50027] (70-115)
  IPR002049 Laminin-type EGF domain [PS50027] (116-165)
  IPR002049 Laminin-type EGF domain [SM00180] (22-67)
  IPR002049 Laminin-type EGF domain [SM00180] (70-113)
  IPR002049 Laminin-type EGF domain [SM00180] (116-163)
  IPR002049 Laminin-type EGF domain [cd00055] (21-68)
  IPR002049 Laminin-type EGF domain [cd00055] (70-111)
  IPR002049 Laminin-type EGF domain [cd00055] (115-155)
  IPR050440 Laminin/Netrin Extracellular Matrix [PTHR10574] (22-202)
  IPR056863 Laminin/attractin/netrin-like, EGF domain [PF24973] (116-156)

Secondary structure (DSSP, 8-state):
---------SSSS------PPP---TTTEEEEEE-TTTT-EEEPTTEESTT--EEPTTEEEEETTEEEE----TTTEEEEEE-TTT--EEEPTTEESTTS-EEPTTEESTTS-EEP--TTS-S-B-TTT-PBSS--TTEESTTS-EEPTTEES-TT-TTS---EE---S--GGGT----SEEEE-TTT--EEEEPPTTEETTTTEEGGGTTS------------

Mean predicted aligned error: 13.48 Å

Organism: Chionoecetes opilio (NCBI:txid41210)

pLDDT: mean 81.17, std 20.35, range [30.83, 98.38]

Radius of gyration: 40.12 Å; Cα contacts (8 Å, |Δi|>4): 454; chains: 1; bounding box: 79×36×151 Å

Solvent-accessible surface area (backbone atoms only — not comparable to full-atom values): 12841 Å² total; per-residue (Å²): 140,79,83,89,84,86,92,80,89,81,88,85,88,79,76,81,73,70,71,72,74,59,71,32,29,78,48,21,19,76,43,65,61,42,40,92,74,89,52,38,29,47,46,29,52,51,26,32,63,55,30,6,76,44,48,31,91,36,20,12,45,72,35,78,83,13,28,42,71,33,70,32,26,87,85,24,18,78,50,49,54,32,41,50,69,84,25,42,31,48,48,37,90,55,28,27,66,53,29,7,77,40,37,27,93,28,18,12,43,65,89,66,49,36,72,47,64,15,66,84,30,34,78,40,29,40,51,74,81,36,37,39,47,77,47,38,75,57,25,28,70,55,31,24,60,36,47,32,88,41,28,30,61,44,49,73,43,98,87,44,54,54,44,36,72,53,87,52,72,46,46,89,92,68,80,52,50,57,44,66,41,38,43,69,40,91,84,80,66,46,80,44,65,50,50,45,97,56,38,49,72,101,74,63,39,55,60,85,57,81,80,76,74,85,86,79,79,90,78,86,7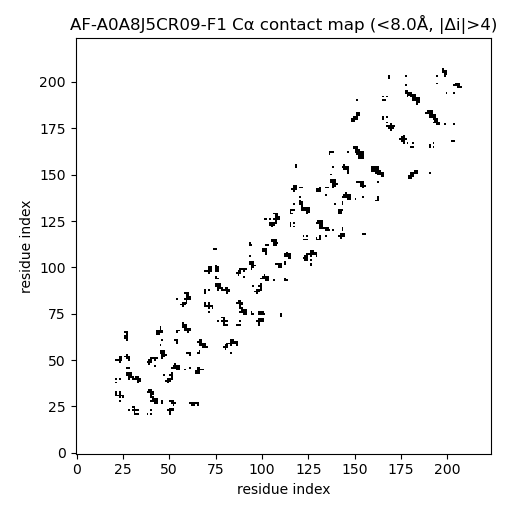9,86,78,135

Sequence (224 aa):
MESVMNKFEHRLEKCDVLFPACQCDGTGSRSSICSSLGGQCDCKLNVVGRRCDHCAPGTYGFGPEGCKVCGCSPVGALDNFCDQQTGQCKCRPNTYGRQCNECQPGFWNFPNCQRCECHGHADTCDSYTGTCHECRDNTTSANCAVCVEGFYGDPRLEVGIACRPCPCPGTDDSGHSFAARCSLDPRTKDVVCECEQGYAGEWLAPHTLTQHTQLAHSYLYTHS

Nearest PDB structures (foldseek):
  8edk-assembly1_A  TM=7.977E-01  e=1.624E-07  Caenorhabditis elegans
  5lf2-assembly2_B  TM=9.978E-01  e=1.812E-05  Rattus norvegicus
  5lf2-assembly1_A  TM=9.961E-01  e=3.488E-05  Rattus norvegicus
  4pln-assembly1_B  TM=5.406E-01  e=7.986E-09  Gallus gallus
  4plm-assembly1_A  TM=5.255E-01  e=3.845E-08  Gallus gallus

Foldseek 3Di:
DDDDDDPPPPDDPPPPPPVPQQLADQFFAPDSDADPPPSAGHGAPQFDDSRSPFGHFQWADRGNNGTHGLQADPLFAPDSGADRYQSAGHGDPQFDDSRSQFGDFQWADPPVTDGQQQLPQARGADRYPSFGDDGHQQADDRNSQHHHWQWEWGSNDPPIDGTDGQPQPDDPVRVQRQARDWYQDPPPRDIGGDGDPQFDDSRRDGPVPVPDDDDDDDDDDDDD